Protein AF-0000000080643724 (afdb_homodimer)

pLDDT: mean 93.52, std 8.57, range [41.38, 98.31]

Foldseek 3Di:
DPPDDDPVNVVLVVLQVVLCVDDLLLLLQVVQLVHKDFLVVSCVVVVHDSVVSVVSVVSCVVSQQKDWDDDPPTIIIHGRDVVSSVVSVVVVVVVVVVD/DPPDDDPVNVVLVVLQVVLCVDDLLLLLQVVQLVHKDFLVVSCVVVVHDSVVSVVSVVSCVVSQQKDWDDDPPTIIIHGNDVVSSVVSVVVVVVVVVVD

Organism: Staphylococcus saprophyticus subsp. saprophyticus (strain ATCC 15305 / DSM 20229 / NCIMB 8711 / NCTC 7292 / S-41) (NCBI:txid342451)

Secondary structure (DSSP, 8-state):
---PPPHHHHHHHHHHHHHHTSHHHHHHHHHHHH--EEHHHHHHHHT--HHHHHHHHHHHHHTTSEEEEEETTEEEEEES-HHHHHHHHHHHHHHHHH-/---PPPHHHHHHHHHHHHHHTSHHHHHHHHHHHH--EEHHHHHHHHT--HHHHHHHHHHHHHTTSEEEEEETTEEEEEES-HHHHHHHHHHHHHHHHH-

Radius of gyration: 17.94 Å; Cα contacts (8 Å, |Δi|>4): 270; chains: 2; bounding box: 24×55×38 Å

Solvent-accessible surface area (backbone atoms only — not comparable to full-atom values): 10621 Å² total; per-residue (Å²): 124,83,80,73,80,53,68,69,53,43,51,45,33,18,48,39,23,50,58,44,35,35,60,68,47,39,52,52,49,58,54,27,70,77,39,67,41,34,59,64,56,48,13,64,74,70,69,48,53,55,66,58,48,50,53,48,49,49,55,34,35,76,54,60,47,31,41,74,45,79,53,89,96,39,57,35,34,30,60,52,48,69,45,53,52,50,27,54,51,28,42,50,51,48,37,60,67,74,98,123,83,81,72,81,52,68,68,53,42,52,44,33,20,46,39,23,49,57,45,34,36,61,68,47,39,52,52,49,59,52,28,70,76,39,67,41,35,60,66,56,50,14,62,75,69,71,48,52,53,67,59,48,50,54,47,48,51,55,35,36,76,54,60,46,30,41,72,45,78,54,91,96,41,55,34,32,30,60,52,46,68,45,52,51,50,28,53,51,28,42,49,52,49,37,60,67,74,97

Nearest PDB structures (foldseek):
  4ggg-assembly2_B  TM=9.947E-01  e=2.911E-12  Staphylococcus aureus subsp. aureus N315
  6cda-assembly1_A-2  TM=9.835E-01  e=3.761E-12  Staphylococcus aureus
  1r1u-assembly1_B  TM=9.938E-01  e=7.135E-12  Staphylococcus aureus
  6cdb-assembly1_A  TM=9.682E-01  e=5.180E-12  Staphylococcus aureus
  1r22-assembly1_B  TM=9.703E-01  e=3.132E-09  Synechococcus elongatus PCC 7942 = FACHB-805

Structure (mmCIF, N/CA/C/O backbone):
data_AF-0000000080643724-model_v1
#
loop_
_entity.id
_entity.type
_entity.pdbx_description
1 polymer 'Putative repressor protein'
#
loop_
_atom_site.group_PDB
_atom_site.id
_atom_site.type_symbol
_atom_site.label_atom_id
_atom_site.label_alt_id
_atom_site.label_comp_id
_atom_site.label_asym_id
_atom_site.label_entity_id
_atom_site.label_seq_id
_atom_site.pdbx_PDB_ins_code
_atom_site.Cartn_x
_atom_site.Cartn_y
_atom_site.Cartn_z
_atom_site.occupancy
_atom_site.B_iso_or_equiv
_atom_site.auth_seq_id
_atom_site.auth_comp_id
_atom_site.auth_asym_id
_atom_site.auth_atom_id
_atom_site.pdbx_PDB_model_num
ATOM 1 N N . MET A 1 1 ? 2.625 -25.422 8.398 1 41.38 1 MET A N 1
ATOM 2 C CA . MET A 1 1 ? 1.319 -24.906 7.992 1 41.38 1 MET A CA 1
ATOM 3 C C . MET A 1 1 ? 1.384 -23.422 7.715 1 41.38 1 MET A C 1
ATOM 5 O O . MET A 1 1 ? 1.87 -22.641 8.547 1 41.38 1 MET A O 1
ATOM 9 N N . ALA A 1 2 ? 1.385 -23.062 6.461 1 55.38 2 ALA A N 1
ATOM 10 C CA . ALA A 1 2 ? 1.619 -21.656 6.16 1 55.38 2 ALA A CA 1
ATOM 11 C C . ALA A 1 2 ? 0.709 -20.75 6.996 1 55.38 2 ALA A C 1
ATOM 13 O O . ALA A 1 2 ? -0.491 -21.016 7.113 1 55.38 2 ALA A O 1
ATOM 14 N N . GLU A 1 3 ? 1.238 -20.141 8.016 1 69.5 3 GLU A N 1
ATOM 15 C CA . GLU A 1 3 ? 0.426 -19.281 8.859 1 69.5 3 GLU A CA 1
ATOM 16 C C . GLU A 1 3 ? -0.429 -18.328 8.023 1 69.5 3 GLU A C 1
ATOM 18 O O . GLU A 1 3 ? 0.077 -17.672 7.113 1 69.5 3 GLU A O 1
ATOM 23 N N . SER A 1 4 ? -1.724 -18.688 8.008 1 82.06 4 SER A N 1
ATOM 24 C CA . SER A 1 4 ? -2.684 -17.859 7.27 1 82.06 4 SER A CA 1
ATOM 25 C C . SER A 1 4 ? -2.893 -16.516 7.949 1 82.06 4 SER A C 1
ATOM 27 O O . SER A 1 4 ? -2.84 -16.406 9.172 1 82.06 4 SER A O 1
ATOM 29 N N . ILE A 1 5 ? -2.859 -15.5 7.137 1 87.31 5 ILE A N 1
ATOM 30 C CA . ILE A 1 5 ? -3.164 -14.164 7.637 1 87.31 5 ILE A CA 1
ATOM 31 C C . ILE A 1 5 ? -4.641 -14.086 8.023 1 87.31 5 ILE A C 1
ATOM 33 O O . ILE A 1 5 ? -5.508 -14.555 7.281 1 87.31 5 ILE A O 1
ATOM 37 N N . ASN A 1 6 ? -4.938 -13.656 9.211 1 90.12 6 ASN A N 1
ATOM 38 C CA . ASN A 1 6 ? -6.328 -13.617 9.641 1 90.12 6 ASN A CA 1
ATOM 39 C C . ASN A 1 6 ? -7.102 -12.5 8.945 1 90.12 6 ASN A C 1
ATOM 41 O O . ASN A 1 6 ? -6.504 -11.547 8.438 1 90.12 6 ASN A O 1
ATOM 45 N N . GLU A 1 7 ? -8.406 -12.547 8.938 1 92.69 7 GLU A N 1
ATOM 46 C CA . GLU A 1 7 ? -9.281 -11.68 8.156 1 92.69 7 GLU A CA 1
ATOM 47 C C . GLU A 1 7 ? -9.25 -10.25 8.68 1 92.69 7 GLU A C 1
ATOM 49 O O . GLU A 1 7 ? -9.352 -9.297 7.898 1 92.69 7 GLU A O 1
ATOM 54 N N . GLN A 1 8 ? -9.156 -10.094 9.938 1 93.31 8 GLN A N 1
ATOM 55 C CA . GLN A 1 8 ? -9.078 -8.758 10.508 1 93.31 8 GLN A CA 1
ATOM 56 C C . GLN A 1 8 ? -7.828 -8.023 10.031 1 93.31 8 GLN A C 1
ATOM 58 O O . GLN A 1 8 ? -7.891 -6.844 9.68 1 93.31 8 GLN A O 1
ATOM 63 N N . THR A 1 9 ? -6.754 -8.75 10.031 1 93.81 9 THR A N 1
ATOM 64 C CA . THR A 1 9 ? -5.504 -8.18 9.547 1 93.81 9 THR A CA 1
ATOM 65 C C . THR A 1 9 ? -5.602 -7.844 8.062 1 93.81 9 THR A C 1
ATOM 67 O O . THR A 1 9 ? -5.137 -6.785 7.629 1 93.81 9 THR A O 1
ATOM 70 N N . VAL A 1 10 ? -6.219 -8.703 7.352 1 95.5 10 VAL A N 1
ATOM 71 C CA . VAL A 1 10 ? -6.391 -8.469 5.922 1 95.5 10 VAL A CA 1
ATOM 72 C C . VAL A 1 10 ? -7.18 -7.18 5.699 1 95.5 10 VAL A C 1
ATOM 74 O O . VAL A 1 10 ? -6.785 -6.336 4.891 1 95.5 10 VAL A O 1
ATOM 77 N N . THR A 1 11 ? -8.211 -7.023 6.43 1 94.88 11 THR A N 1
ATOM 78 C CA . THR A 1 11 ? -9.062 -5.848 6.309 1 94.88 11 THR A CA 1
ATOM 79 C C . THR A 1 11 ? -8.289 -4.578 6.664 1 94.88 11 THR A C 1
ATOM 81 O O . THR A 1 11 ? -8.344 -3.586 5.934 1 94.88 11 THR A O 1
ATOM 84 N N . TYR A 1 12 ? -7.543 -4.676 7.66 1 94.19 12 TYR A N 1
ATOM 85 C CA . TYR A 1 12 ? -6.789 -3.51 8.109 1 94.19 12 TYR A CA 1
ATOM 86 C C . TYR A 1 12 ? -5.711 -3.133 7.102 1 94.19 12 TYR A C 1
ATOM 88 O O . TYR A 1 12 ? -5.562 -1.959 6.758 1 94.19 12 TYR A O 1
ATOM 96 N N . VAL A 1 13 ? -5.055 -4.098 6.672 1 95.75 13 VAL A N 1
ATOM 97 C CA . VAL A 1 13 ? -3.961 -3.861 5.734 1 95.75 13 VAL A CA 1
ATOM 98 C C . VAL A 1 13 ? -4.516 -3.326 4.418 1 95.75 13 VAL A C 1
ATOM 100 O O . VAL A 1 13 ? -3.977 -2.369 3.854 1 95.75 13 VAL A O 1
ATOM 103 N N . THR A 1 14 ? -5.605 -3.9 3.943 1 96.44 14 THR A N 1
ATOM 104 C CA . THR A 1 14 ? -6.184 -3.422 2.693 1 96.44 14 THR A CA 1
ATOM 105 C C . THR A 1 14 ? -6.703 -1.994 2.85 1 96.44 14 THR A C 1
ATOM 107 O O . THR A 1 14 ? -6.629 -1.196 1.912 1 96.44 14 THR A O 1
ATOM 110 N N . ASP A 1 15 ? -7.203 -1.648 4.012 1 95.19 15 ASP A N 1
ATOM 111 C CA . ASP A 1 15 ? -7.645 -0.283 4.285 1 95.19 15 ASP A CA 1
ATOM 112 C C . ASP A 1 15 ? -6.477 0.696 4.207 1 95.19 15 ASP A C 1
ATOM 114 O O . ASP A 1 15 ? -6.625 1.81 3.699 1 95.19 15 ASP A O 1
ATOM 118 N N . ILE A 1 16 ? -5.395 0.267 4.707 1 95.69 16 ILE A N 1
ATOM 119 C CA . ILE A 1 16 ? -4.184 1.078 4.664 1 95.69 16 ILE A CA 1
ATOM 120 C C . ILE A 1 16 ? -3.785 1.334 3.211 1 95.69 16 ILE A C 1
ATOM 122 O O . ILE A 1 16 ? -3.531 2.477 2.822 1 95.69 16 ILE A O 1
ATOM 126 N N . PHE A 1 17 ? -3.781 0.277 2.438 1 97.31 17 PHE A N 1
ATOM 127 C CA . PHE A 1 17 ? -3.375 0.417 1.045 1 97.31 17 PHE A CA 1
ATOM 128 C C . PHE A 1 17 ? -4.383 1.256 0.269 1 97.31 17 PHE A C 1
ATOM 130 O O . PHE A 1 17 ? -4.004 2.033 -0.611 1 97.31 17 PHE A O 1
ATOM 137 N N . LYS A 1 18 ? -5.633 1.154 0.591 1 97 18 LYS A N 1
ATOM 138 C CA . LYS A 1 18 ? -6.656 2.002 -0.014 1 97 18 LYS A CA 1
ATOM 139 C C . LYS A 1 18 ? -6.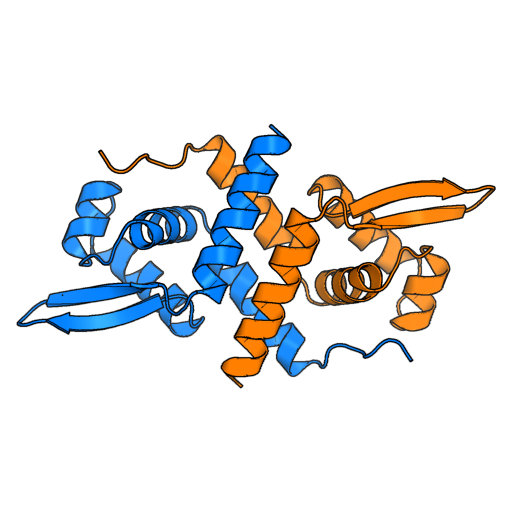402 3.475 0.297 1 97 18 LYS A C 1
ATOM 141 O O . LYS A 1 18 ? -6.488 4.328 -0.591 1 97 18 LYS A O 1
ATOM 146 N N . ALA A 1 19 ? -6.09 3.701 1.466 1 96.75 19 ALA A N 1
ATOM 147 C CA . ALA A 1 19 ? -5.84 5.078 1.887 1 96.75 19 ALA A CA 1
ATOM 148 C C . ALA A 1 19 ? -4.637 5.664 1.15 1 96.75 19 ALA A C 1
ATOM 150 O O . ALA A 1 19 ? -4.602 6.863 0.869 1 96.75 19 ALA A O 1
ATOM 151 N N . LEU A 1 20 ? -3.688 4.832 0.814 1 96.81 20 LEU A N 1
ATOM 152 C CA . LEU A 1 20 ? -2.441 5.285 0.206 1 96.81 20 LEU A CA 1
ATOM 153 C C . LEU A 1 20 ? -2.539 5.262 -1.315 1 96.81 20 LEU A C 1
ATOM 155 O O . LEU A 1 20 ? -1.607 5.676 -2.008 1 96.81 20 LEU A O 1
ATOM 159 N N . SER A 1 21 ? -3.672 4.789 -1.814 1 97.06 21 SER A N 1
ATOM 160 C CA . SER A 1 21 ? -3.82 4.629 -3.258 1 97.06 21 SER A CA 1
ATOM 161 C C . SER A 1 21 ? -4.293 5.922 -3.912 1 97.06 21 SER A C 1
ATOM 163 O O . SER A 1 21 ? -4.613 5.941 -5.102 1 97.06 21 SER A O 1
ATOM 165 N N . GLU A 1 22 ? -4.293 7.031 -3.229 1 96.38 22 GLU A N 1
ATOM 166 C CA . GLU A 1 22 ? -4.691 8.336 -3.736 1 96.38 22 GLU A CA 1
ATOM 167 C C . GLU A 1 22 ? -3.494 9.273 -3.85 1 96.38 22 GLU A C 1
ATOM 169 O O . GLU A 1 22 ? -2.693 9.383 -2.918 1 96.38 22 GLU A O 1
ATOM 174 N N . GLY A 1 23 ? -3.371 9.891 -4.988 1 95.75 23 GLY A N 1
ATOM 175 C CA . GLY A 1 23 ? -2.195 10.688 -5.297 1 95.75 23 GLY A CA 1
ATOM 176 C C . GLY A 1 23 ? -1.934 11.781 -4.277 1 95.75 23 GLY A C 1
ATOM 177 O O . GLY A 1 23 ? -0.808 11.938 -3.799 1 95.75 23 GLY A O 1
ATOM 178 N N . ASN A 1 24 ? -2.914 12.555 -3.984 1 95.5 24 ASN A N 1
ATOM 179 C CA . ASN A 1 24 ? -2.748 13.648 -3.039 1 95.5 24 ASN A CA 1
ATOM 180 C C . ASN A 1 24 ? -2.359 13.148 -1.653 1 95.5 24 ASN A C 1
ATOM 182 O O . ASN A 1 24 ? -1.533 13.758 -0.974 1 95.5 24 ASN A O 1
ATOM 186 N N . ARG A 1 25 ? -2.92 12.125 -1.263 1 97.25 25 ARG A N 1
ATOM 187 C CA . ARG A 1 25 ? -2.568 11.547 0.032 1 97.25 25 ARG A CA 1
ATOM 188 C C . ARG A 1 25 ? -1.118 11.078 0.046 1 97.25 25 ARG A C 1
ATOM 190 O O . ARG A 1 25 ? -0.426 11.219 1.057 1 97.25 25 ARG A O 1
ATOM 197 N N . LEU A 1 26 ? -0.709 10.516 -1.083 1 97.12 26 LEU A N 1
ATOM 198 C CA . LEU A 1 26 ? 0.681 10.086 -1.164 1 97.12 26 LEU A CA 1
ATOM 199 C C . LEU A 1 26 ? 1.627 11.281 -1.101 1 97.12 26 LEU A C 1
ATOM 201 O O . LEU A 1 26 ? 2.676 11.211 -0.455 1 97.12 26 LEU A O 1
ATOM 205 N N . ARG A 1 27 ? 1.257 12.297 -1.772 1 96.94 27 ARG A N 1
ATOM 206 C CA . ARG A 1 27 ? 2.076 13.5 -1.737 1 96.94 27 ARG A CA 1
ATOM 207 C C . ARG A 1 27 ? 2.172 14.062 -0.32 1 96.94 27 ARG A C 1
ATOM 209 O O . ARG A 1 27 ? 3.246 14.477 0.116 1 96.94 27 ARG A O 1
ATOM 216 N N . ILE A 1 28 ? 1.087 14.062 0.345 1 97.75 28 ILE A N 1
ATOM 217 C CA . ILE A 1 28 ? 1.05 14.523 1.73 1 97.75 28 ILE A CA 1
ATOM 218 C C . ILE A 1 28 ? 1.959 13.641 2.588 1 97.75 28 ILE A C 1
ATOM 220 O O . ILE A 1 28 ? 2.76 14.156 3.375 1 97.75 28 ILE A O 1
ATOM 224 N N . MET A 1 29 ? 1.844 12.352 2.393 1 98.06 29 MET A N 1
ATOM 225 C CA . MET A 1 29 ? 2.666 11.43 3.162 1 98.06 29 MET A CA 1
ATOM 226 C C . MET A 1 29 ? 4.148 11.664 2.893 1 98.06 29 MET A C 1
ATOM 228 O O . MET A 1 29 ? 4.965 11.625 3.814 1 98.06 29 MET A O 1
ATOM 232 N N . HIS A 1 30 ? 4.477 11.828 1.664 1 97.31 30 HIS A N 1
ATOM 233 C CA . HIS A 1 30 ? 5.863 12.07 1.277 1 97.31 30 HIS A CA 1
ATOM 234 C C . HIS A 1 30 ? 6.418 13.312 1.962 1 97.31 30 HIS A C 1
ATOM 236 O O . HIS A 1 30 ? 7.566 13.32 2.414 1 97.31 30 HIS A O 1
ATOM 242 N N . LEU A 1 31 ? 5.609 14.352 2.01 1 96.75 31 LEU A N 1
ATOM 243 C CA . LEU A 1 31 ? 6.004 15.578 2.691 1 96.75 31 LEU A CA 1
ATOM 244 C C . LEU A 1 31 ? 6.23 15.328 4.18 1 96.75 31 LEU A C 1
ATOM 246 O O . LEU A 1 31 ? 7.234 15.766 4.738 1 96.75 31 LEU A O 1
ATOM 250 N N . LEU A 1 32 ? 5.414 14.57 4.797 1 97.44 32 LEU A N 1
ATOM 251 C CA . LEU A 1 32 ? 5.449 14.336 6.238 1 97.44 32 LEU A CA 1
ATOM 252 C C . LEU A 1 32 ? 6.625 13.43 6.613 1 97.44 32 LEU A C 1
ATOM 254 O O . LEU A 1 32 ? 7.082 13.445 7.758 1 97.44 32 LEU A O 1
ATOM 258 N N . ILE A 1 33 ? 7.043 12.617 5.688 1 95.88 33 ILE A N 1
ATOM 259 C CA . ILE A 1 33 ? 8.227 11.797 5.918 1 95.88 33 ILE A CA 1
ATOM 260 C C . ILE A 1 33 ? 9.438 12.688 6.176 1 95.88 33 ILE A C 1
ATOM 262 O O . ILE A 1 33 ? 10.336 12.328 6.941 1 95.88 33 ILE A O 1
ATOM 266 N N . GLN A 1 34 ? 9.406 13.805 5.637 1 94.81 34 GLN A N 1
ATOM 267 C CA . GLN A 1 34 ? 10.523 14.734 5.77 1 94.81 34 GLN A CA 1
ATOM 268 C C . GLN A 1 34 ? 10.438 15.516 7.078 1 94.81 34 GLN A C 1
ATOM 270 O O . GLN A 1 34 ? 11.422 16.094 7.527 1 94.81 34 GLN A O 1
ATOM 275 N N . GLY A 1 35 ? 9.219 15.57 7.637 1 95.38 35 GLY A N 1
ATOM 276 C CA . GLY A 1 35 ? 9.016 16.266 8.898 1 95.38 35 GLY A CA 1
ATOM 277 C C . GLY A 1 35 ? 7.551 16.578 9.18 1 95.38 35 GLY A C 1
ATOM 278 O O . GLY A 1 35 ? 6.73 16.609 8.258 1 95.38 35 GLY A O 1
ATOM 279 N N . GLU A 1 36 ? 7.27 16.781 10.43 1 97.06 36 GLU A N 1
ATOM 280 C CA . GLU A 1 36 ? 5.91 17.141 10.82 1 97.06 36 GLU A CA 1
ATOM 281 C C . GLU A 1 36 ? 5.512 18.5 10.258 1 97.06 36 GLU A C 1
ATOM 283 O O . GLU A 1 36 ? 6.355 19.391 10.117 1 97.06 36 GLU A O 1
ATOM 288 N N . CYS A 1 37 ? 4.258 18.672 9.961 1 97.25 37 CYS A N 1
ATOM 289 C CA . CYS A 1 37 ? 3.783 19.906 9.328 1 97.25 37 CYS A CA 1
ATOM 290 C C . CYS A 1 37 ? 2.373 20.25 9.789 1 97.25 37 CYS A C 1
ATOM 292 O O . CYS A 1 37 ? 1.606 19.359 10.172 1 97.25 37 CYS A O 1
ATOM 294 N N . SER A 1 38 ? 2.092 21.531 9.711 1 97.19 38 SER A N 1
ATOM 295 C CA . SER A 1 38 ? 0.718 21.969 9.914 1 97.19 38 SER A CA 1
ATOM 296 C C . SER A 1 38 ? -0.096 21.875 8.633 1 97.19 38 SER A C 1
ATOM 298 O O . SER A 1 38 ? 0.468 21.75 7.543 1 97.19 38 SER A O 1
ATOM 300 N N . VAL A 1 39 ? -1.444 21.938 8.781 1 96.94 39 VAL A N 1
ATOM 301 C CA . VAL A 1 39 ? -2.344 21.906 7.637 1 96.94 39 VAL A CA 1
ATOM 302 C C . VAL A 1 39 ? -1.989 23.047 6.676 1 96.94 39 VAL A C 1
ATOM 304 O O . VAL A 1 39 ? -1.919 22.828 5.461 1 96.94 39 VAL A O 1
ATOM 307 N N . GLY A 1 40 ? -1.747 24.188 7.23 1 96.31 40 GLY A N 1
ATOM 308 C CA . GLY A 1 40 ? -1.404 25.344 6.422 1 96.31 40 GLY A CA 1
ATOM 309 C C . GLY A 1 40 ? -0.124 25.156 5.629 1 96.31 40 GLY A C 1
ATOM 310 O O . GLY A 1 40 ? -0.057 25.531 4.453 1 96.31 40 GLY A O 1
ATOM 311 N N . HIS A 1 41 ? 0.899 24.656 6.25 1 96.5 41 HIS A N 1
ATOM 312 C CA . HIS A 1 41 ? 2.172 24.422 5.578 1 96.5 41 HIS A CA 1
ATOM 313 C C . HIS A 1 41 ? 2.02 23.406 4.453 1 96.5 41 HIS A C 1
ATOM 315 O O . HIS A 1 41 ? 2.553 23.594 3.357 1 96.5 41 HIS A O 1
ATOM 321 N N . ILE A 1 42 ? 1.308 22.344 4.688 1 97.19 42 ILE A N 1
ATOM 322 C CA . ILE A 1 42 ? 1.066 21.312 3.682 1 97.19 42 ILE A CA 1
ATOM 323 C C . ILE A 1 42 ? 0.337 21.922 2.486 1 97.19 42 ILE A C 1
ATOM 325 O O . ILE A 1 42 ? 0.744 21.734 1.339 1 97.19 42 ILE A O 1
ATOM 329 N N . ALA A 1 43 ? -0.723 22.656 2.766 1 97.62 43 ALA A N 1
ATOM 330 C CA . ALA A 1 43 ? -1.53 23.281 1.728 1 97.62 43 ALA A CA 1
ATOM 331 C C . ALA A 1 43 ? -0.677 24.203 0.849 1 97.62 43 ALA A C 1
ATOM 333 O O . ALA A 1 43 ? -0.76 24.141 -0.381 1 97.62 43 ALA A O 1
ATOM 334 N N . HIS A 1 44 ? 0.144 24.969 1.449 1 97 44 HIS A N 1
ATOM 335 C CA . HIS A 1 44 ? 1.019 25.891 0.745 1 97 44 HIS A CA 1
ATOM 336 C C . HIS A 1 44 ? 2.043 25.156 -0.106 1 97 44 HIS A C 1
ATOM 338 O O . HIS A 1 44 ? 2.221 25.469 -1.285 1 97 44 HIS A O 1
ATOM 344 N N . THR A 1 45 ? 2.674 24.188 0.505 1 95.94 45 THR A N 1
ATOM 345 C CA . THR A 1 45 ? 3.754 23.453 -0.15 1 95.94 45 THR A CA 1
ATOM 346 C C . THR A 1 45 ? 3.229 22.672 -1.349 1 95.94 45 THR A C 1
ATOM 348 O O . THR A 1 45 ? 3.885 22.609 -2.391 1 95.94 45 THR A O 1
ATOM 351 N N . LEU A 1 46 ? 2.049 22.047 -1.239 1 95.94 46 LEU A N 1
ATOM 352 C CA . LEU A 1 46 ? 1.503 21.188 -2.283 1 95.94 46 LEU A CA 1
ATOM 353 C C . LEU A 1 46 ? 0.544 21.969 -3.182 1 95.94 46 LEU A C 1
ATOM 355 O O . LEU A 1 46 ? -0.021 21.406 -4.125 1 95.94 46 LEU A O 1
ATOM 359 N N . ASN A 1 47 ? 0.33 23.172 -2.91 1 96.25 47 ASN A N 1
ATOM 360 C CA . ASN A 1 47 ? -0.576 24.016 -3.67 1 96.25 47 ASN A CA 1
ATOM 361 C C . ASN A 1 47 ? -1.986 23.438 -3.717 1 96.25 47 ASN A C 1
ATOM 363 O O . ASN A 1 47 ? -2.566 23.297 -4.797 1 96.25 47 ASN A O 1
ATOM 367 N N . LEU A 1 48 ? -2.504 23.109 -2.594 1 96.5 48 LEU A N 1
ATOM 368 C CA . LEU A 1 48 ? -3.857 22.625 -2.373 1 96.5 48 LEU A CA 1
ATOM 369 C C . LEU A 1 48 ? -4.613 23.531 -1.407 1 96.5 48 LEU A C 1
ATOM 371 O O . LEU A 1 48 ? -4.004 24.312 -0.68 1 96.5 48 LEU A O 1
ATOM 375 N N . SER A 1 49 ? -5.914 23.406 -1.451 1 97.56 49 SER A N 1
ATOM 376 C CA . SER A 1 49 ? -6.691 24.141 -0.458 1 97.56 49 SER A CA 1
ATOM 377 C C . SER A 1 49 ? -6.566 23.5 0.922 1 97.56 49 SER A C 1
ATOM 379 O O . SER A 1 49 ? -6.367 22.297 1.038 1 97.56 49 SER A O 1
ATOM 381 N N . GLN A 1 50 ? -6.73 24.328 1.939 1 96.81 50 GLN A N 1
ATOM 382 C CA . GLN A 1 50 ? -6.684 23.812 3.303 1 96.81 50 GLN A CA 1
ATOM 383 C C . GLN A 1 50 ? -7.824 22.828 3.561 1 96.81 50 GLN A C 1
ATOM 385 O O . GLN A 1 50 ? -7.664 21.859 4.312 1 96.81 50 GLN A O 1
ATOM 390 N N . SER A 1 51 ? -8.891 23.125 3.002 1 97.44 51 SER A N 1
ATOM 391 C CA . SER A 1 51 ? -10.031 22.234 3.152 1 97.44 51 SER A CA 1
ATOM 392 C C . SER A 1 51 ? -9.719 20.844 2.602 1 97.44 51 SER A C 1
ATOM 394 O O . SER A 1 51 ? -10.016 19.828 3.242 1 97.44 51 SER A O 1
ATOM 396 N N . ASN A 1 52 ? -9.211 20.781 1.402 1 97.25 52 ASN A N 1
ATOM 397 C CA . ASN A 1 52 ? -8.812 19.516 0.784 1 97.25 52 ASN A CA 1
ATOM 398 C C . ASN A 1 52 ? -7.777 18.781 1.627 1 97.25 52 ASN A C 1
ATOM 400 O O . ASN A 1 52 ? -7.918 17.594 1.885 1 97.25 52 ASN A O 1
ATOM 404 N N . VAL A 1 53 ? -6.777 19.469 2.041 1 97.69 53 VAL A N 1
ATOM 405 C CA . VAL A 1 53 ? -5.719 18.891 2.863 1 97.69 53 VAL A CA 1
ATOM 406 C C . VAL A 1 53 ? -6.316 18.312 4.148 1 97.69 53 VAL A C 1
ATOM 408 O O . VAL A 1 53 ? -5.996 17.188 4.543 1 97.69 53 VAL A O 1
ATOM 411 N N . SER A 1 54 ? -7.176 19.031 4.773 1 97.12 54 SER A N 1
ATOM 412 C CA . SER A 1 54 ? -7.809 18.578 6.004 1 97.12 54 SER A CA 1
ATOM 413 C C . SER A 1 54 ? -8.594 17.281 5.777 1 97.12 54 SER A C 1
ATOM 415 O O . SER A 1 54 ? -8.539 16.359 6.59 1 97.12 54 SER A O 1
ATOM 417 N N . HIS A 1 55 ? -9.305 17.312 4.742 1 97.69 55 HIS A N 1
ATOM 418 C CA . HIS A 1 55 ? -10.078 16.141 4.387 1 97.69 55 HIS A CA 1
ATOM 419 C C . HIS A 1 55 ? -9.172 14.914 4.219 1 97.69 55 HIS A C 1
ATOM 421 O O . HIS A 1 55 ? -9.445 13.852 4.777 1 97.69 55 HIS A O 1
ATOM 427 N N . GLN A 1 56 ? -8.117 15.047 3.467 1 97.62 56 GLN A N 1
ATOM 428 C CA . GLN A 1 56 ? -7.184 13.953 3.217 1 97.62 56 GLN A CA 1
ATOM 429 C C . GLN A 1 56 ? -6.504 13.508 4.508 1 97.62 56 GLN A C 1
ATOM 431 O O . GLN A 1 56 ? -6.328 12.305 4.738 1 97.62 56 GLN A O 1
ATOM 436 N N . LEU A 1 57 ? -6.16 14.453 5.32 1 98 57 LEU A N 1
ATOM 437 C CA . LEU A 1 57 ? -5.508 14.141 6.59 1 98 57 LEU A CA 1
ATOM 438 C C . LEU A 1 57 ? -6.453 13.383 7.512 1 98 57 LEU A C 1
ATOM 440 O O . LEU A 1 57 ? -6.016 12.523 8.281 1 98 57 LEU A O 1
ATOM 444 N N . ARG A 1 58 ? -7.672 13.734 7.453 1 97.69 58 ARG A N 1
ATOM 445 C CA . ARG A 1 58 ? -8.656 12.992 8.234 1 97.69 58 ARG A CA 1
ATOM 446 C C . ARG A 1 58 ? -8.703 11.531 7.812 1 97.69 58 ARG A C 1
ATOM 448 O O . ARG A 1 58 ? -8.719 10.633 8.656 1 97.69 58 ARG A O 1
ATOM 455 N N . ILE A 1 59 ? -8.734 11.234 6.562 1 97.5 59 ILE A N 1
ATOM 456 C CA . ILE A 1 59 ? -8.742 9.883 6.023 1 97.5 59 ILE A CA 1
ATOM 457 C C . ILE A 1 59 ? -7.477 9.148 6.449 1 97.5 59 ILE A C 1
ATOM 459 O O . ILE A 1 59 ? -7.539 8.008 6.91 1 97.5 59 ILE A O 1
ATOM 463 N N . LEU A 1 60 ? -6.324 9.797 6.312 1 97.81 60 LEU A N 1
ATOM 464 C CA . LEU A 1 60 ? -5.031 9.211 6.66 1 97.81 60 LEU A CA 1
ATOM 465 C C . LEU A 1 60 ? -4.961 8.906 8.156 1 97.81 60 LEU A C 1
ATOM 467 O O . LEU A 1 60 ? -4.402 7.887 8.555 1 97.81 60 LEU A O 1
ATOM 471 N N . LYS A 1 61 ? -5.52 9.812 8.961 1 97 61 LYS A N 1
ATOM 472 C CA . LYS A 1 61 ? -5.527 9.625 10.406 1 97 61 LYS A CA 1
ATOM 473 C C . LYS A 1 61 ? -6.41 8.445 10.805 1 97 61 LYS A C 1
ATOM 475 O O . LYS A 1 61 ? -6.031 7.633 11.648 1 97 61 LYS A O 1
ATOM 480 N N . GLN A 1 62 ? -7.559 8.328 10.188 1 95 62 GLN A N 1
ATOM 481 C CA . GLN A 1 62 ? -8.477 7.223 10.438 1 95 62 GLN A CA 1
ATOM 482 C C . GLN A 1 62 ? -7.84 5.883 10.078 1 95 62 GLN A C 1
ATOM 484 O O . GLN A 1 62 ? -8.117 4.867 10.719 1 95 62 GLN A O 1
ATOM 489 N N . ALA A 1 63 ? -6.969 5.895 9.078 1 94.94 63 ALA A N 1
ATOM 490 C CA . ALA A 1 63 ? -6.266 4.691 8.641 1 94.94 63 ALA A CA 1
ATOM 491 C C . ALA A 1 63 ? -5.004 4.465 9.469 1 94.94 63 ALA A C 1
ATOM 493 O O . ALA A 1 63 ? -4.203 3.578 9.164 1 94.94 63 ALA A O 1
ATOM 494 N N . HIS A 1 64 ? -4.734 5.301 10.391 1 95.19 64 HIS A N 1
ATOM 495 C CA . HIS A 1 64 ? -3.611 5.207 11.32 1 95.19 64 HIS A CA 1
ATOM 496 C C . HIS A 1 64 ? -2.281 5.391 10.602 1 95.19 64 HIS A C 1
ATOM 498 O O . HIS A 1 64 ? -1.303 4.707 10.906 1 95.19 64 HIS A O 1
ATOM 504 N N . LEU A 1 65 ? -2.264 6.254 9.695 1 97.19 65 LEU A N 1
ATOM 505 C CA . LEU A 1 65 ? -1.048 6.512 8.93 1 97.19 65 LEU A CA 1
ATOM 506 C C . LEU A 1 65 ? -0.361 7.785 9.422 1 97.19 65 LEU A C 1
ATOM 508 O O . LEU A 1 65 ? 0.853 7.938 9.266 1 97.19 65 LEU A O 1
ATOM 512 N N . VAL A 1 66 ? -1.182 8.664 9.977 1 98.06 66 VAL A N 1
ATOM 513 C CA . VAL A 1 66 ? -0.643 9.891 10.555 1 98.06 66 VAL A CA 1
ATOM 514 C C . VAL A 1 66 ? -1.247 10.117 11.945 1 98.06 66 VAL A C 1
ATOM 516 O O . VAL A 1 66 ? -2.268 9.516 12.289 1 98.06 66 VAL A O 1
ATOM 519 N N . LYS A 1 67 ? -0.575 10.883 12.703 1 97.38 67 LYS A N 1
ATOM 520 C CA . LYS A 1 67 ? -1.079 11.375 13.984 1 97.38 67 LYS A CA 1
ATOM 521 C C . LYS A 1 67 ? -0.962 12.891 14.07 1 97.38 67 LYS A C 1
ATOM 523 O O . LYS A 1 67 ? -0.235 13.516 13.297 1 97.3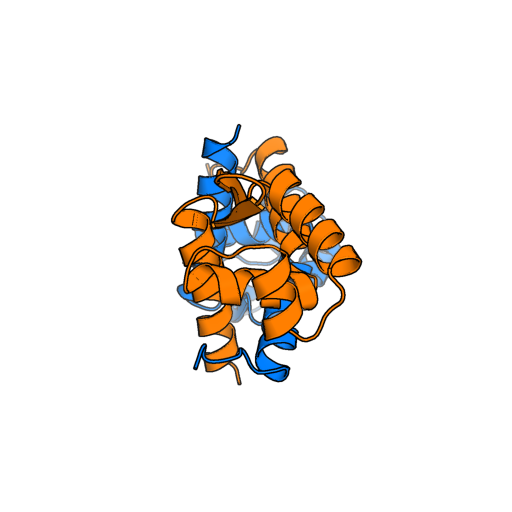8 67 LYS A O 1
ATOM 528 N N . SER A 1 68 ? -1.764 13.406 14.898 1 97 68 SER A N 1
ATOM 529 C CA . SER A 1 68 ? -1.761 14.859 15.031 1 97 68 SER A CA 1
ATOM 530 C C . SER A 1 68 ? -1.644 15.273 16.5 1 97 68 SER A C 1
ATOM 532 O O . SER A 1 68 ? -2.131 14.578 17.391 1 97 68 SER A O 1
ATOM 534 N N . ASN A 1 69 ? -0.889 16.281 16.703 1 94.81 69 ASN A N 1
ATOM 535 C CA . ASN A 1 69 ? -0.759 16.922 18 1 94.81 69 ASN A CA 1
ATOM 536 C C . ASN A 1 69 ? -1.057 18.422 17.938 1 94.81 69 ASN A C 1
ATOM 538 O O . ASN A 1 69 ? -0.741 19.078 16.938 1 94.81 69 ASN A O 1
ATOM 542 N N . ARG A 1 70 ? -1.665 18.828 19.016 1 92.44 70 ARG A N 1
ATOM 543 C CA . ARG A 1 70 ? -1.993 20.25 19.047 1 92.44 70 ARG A CA 1
ATOM 544 C C . ARG A 1 70 ? -0.833 21.078 19.609 1 92.44 70 ARG A C 1
ATOM 546 O O . ARG A 1 70 ? -0.265 20.719 20.641 1 92.44 70 ARG A O 1
ATOM 553 N N . HIS A 1 71 ? -0.454 22 18.828 1 89.75 71 HIS A N 1
ATOM 554 C CA . HIS A 1 71 ? 0.522 22.984 19.281 1 89.75 71 HIS A CA 1
ATOM 555 C C . HIS A 1 71 ? -0.054 24.406 19.234 1 89.75 71 HIS A C 1
ATOM 557 O O . HIS A 1 71 ? -0.092 25.031 18.172 1 89.75 71 HIS A O 1
ATOM 563 N N . GLY A 1 72 ? -0.334 24.984 20.422 1 90.12 72 GLY A N 1
ATOM 564 C CA . GLY A 1 72 ? -1.03 26.266 20.438 1 90.12 72 GLY A CA 1
ATOM 565 C C . GLY A 1 72 ? -2.369 26.219 19.719 1 90.12 72 GLY A C 1
ATOM 566 O O . GLY A 1 72 ? -3.242 25.422 20.078 1 90.12 72 GLY A O 1
ATOM 567 N N . GLN A 1 73 ? -2.529 27.047 18.672 1 87.81 73 GLN A N 1
ATOM 568 C CA . GLN A 1 73 ? -3.791 27.125 17.938 1 87.81 73 GLN A CA 1
ATOM 569 C C . GLN A 1 73 ? -3.736 26.281 16.656 1 87.81 73 GLN A C 1
ATOM 571 O O . GLN A 1 73 ? -4.68 26.297 15.867 1 87.81 73 GLN A O 1
ATOM 576 N N . SER A 1 74 ? -2.611 25.5 16.531 1 90.88 74 SER A N 1
ATOM 577 C CA . SER A 1 74 ? -2.455 24.766 15.273 1 90.88 74 SER A CA 1
ATOM 578 C C . SER A 1 74 ? -2.307 23.281 15.531 1 90.88 74 SER A C 1
ATOM 580 O O . SER A 1 74 ? -1.778 22.859 16.562 1 90.88 74 SER A O 1
ATOM 582 N N . MET A 1 75 ? -2.879 22.562 14.602 1 95 75 MET A N 1
ATOM 583 C CA . MET A 1 75 ? -2.66 21.109 14.617 1 95 75 MET A CA 1
ATOM 584 C C . MET A 1 75 ? -1.432 20.734 13.797 1 95 75 MET A C 1
ATOM 586 O O . MET A 1 75 ? -1.288 21.172 12.656 1 95 75 MET A O 1
ATOM 590 N N . ILE A 1 76 ? -0.548 19.922 14.469 1 97.62 76 ILE A N 1
ATOM 591 C CA . ILE A 1 76 ? 0.663 19.469 13.789 1 97.62 76 ILE A CA 1
ATOM 592 C C . ILE A 1 76 ? 0.56 17.984 13.484 1 97.62 76 ILE A C 1
ATOM 594 O O . ILE A 1 76 ? 0.252 17.188 14.367 1 97.62 76 ILE A O 1
ATOM 598 N N . TYR A 1 77 ? 0.838 17.688 12.195 1 98.31 77 TYR A N 1
ATOM 599 C CA . TYR A 1 77 ? 0.714 16.297 11.742 1 98.31 77 TYR A CA 1
ATOM 600 C C . TYR A 1 77 ? 2.086 15.68 11.508 1 98.31 77 TYR A C 1
ATOM 602 O O . TYR A 1 77 ? 3.012 16.359 11.055 1 98.31 77 TYR A O 1
ATOM 610 N N . GLN A 1 78 ? 2.125 14.406 11.828 1 98.06 78 GLN A N 1
ATOM 611 C CA . GLN A 1 78 ? 3.328 13.617 11.57 1 98.06 78 GLN A CA 1
ATOM 612 C C . GLN A 1 78 ? 2.98 12.172 11.234 1 98.06 78 GLN A C 1
ATOM 614 O O . GLN A 1 78 ? 1.858 11.727 11.477 1 98.06 78 GLN A O 1
ATOM 619 N N . ILE A 1 79 ? 3.949 11.461 10.641 1 97.94 79 ILE A N 1
ATOM 620 C CA . ILE A 1 79 ? 3.758 10.039 10.352 1 97.94 79 ILE A CA 1
ATOM 621 C C . ILE A 1 79 ? 3.514 9.281 11.648 1 97.94 79 ILE A C 1
ATOM 623 O O . ILE A 1 79 ? 4.109 9.594 12.68 1 97.94 79 ILE A O 1
ATOM 627 N N . ASP A 1 80 ? 2.627 8.273 11.562 1 96.88 80 ASP A N 1
ATOM 628 C CA . ASP A 1 80 ? 2.178 7.574 12.766 1 96.88 80 ASP A CA 1
ATOM 629 C C . ASP A 1 80 ? 3.334 6.844 13.438 1 96.88 80 ASP A C 1
ATOM 631 O O . ASP A 1 80 ? 3.527 6.965 14.656 1 96.88 80 ASP A O 1
ATOM 635 N N . ASP A 1 81 ? 4.09 6.062 12.68 1 93.88 81 ASP A N 1
ATOM 636 C CA . ASP A 1 81 ? 5.242 5.363 13.242 1 93.88 81 ASP A CA 1
ATOM 637 C C . ASP A 1 81 ? 6.238 4.98 12.156 1 93.88 81 ASP A C 1
ATOM 639 O O . ASP A 1 81 ? 6.062 5.344 10.984 1 93.88 81 ASP A O 1
ATOM 643 N N . THR A 1 82 ? 7.246 4.266 12.555 1 93.88 82 THR A N 1
ATOM 644 C CA . THR A 1 82 ? 8.344 3.957 11.641 1 93.88 82 THR A CA 1
ATOM 645 C C . THR A 1 82 ? 7.91 2.938 10.594 1 93.88 82 THR A C 1
ATOM 647 O O . THR A 1 82 ? 8.461 2.9 9.492 1 93.88 82 THR A O 1
ATOM 650 N N . HIS A 1 83 ? 6.945 2.127 10.945 1 93.62 83 HIS A N 1
ATOM 651 C CA . HIS A 1 83 ? 6.457 1.153 9.977 1 93.62 83 HIS A CA 1
ATOM 652 C C . HIS A 1 83 ? 5.871 1.842 8.75 1 93.62 83 HIS A C 1
ATOM 654 O O . HIS A 1 83 ? 6.148 1.444 7.621 1 93.62 83 HIS A O 1
ATOM 660 N N . VAL A 1 84 ? 5.195 2.922 9.016 1 95.44 84 VAL A N 1
ATOM 661 C CA . VAL A 1 84 ? 4.547 3.654 7.934 1 95.44 84 VAL A CA 1
ATOM 662 C C . VAL A 1 84 ? 5.602 4.348 7.07 1 95.44 84 VAL A C 1
ATOM 664 O O . VAL A 1 84 ? 5.527 4.309 5.84 1 95.44 84 VAL A O 1
ATOM 667 N N . THR A 1 85 ? 6.57 4.898 7.707 1 96.06 85 THR A N 1
ATOM 668 C CA . THR A 1 85 ? 7.664 5.539 6.984 1 96.06 85 THR A CA 1
ATOM 669 C C . THR A 1 85 ? 8.367 4.543 6.066 1 96.06 85 THR A C 1
ATOM 671 O O . THR A 1 85 ? 8.578 4.824 4.887 1 96.06 85 THR A O 1
ATOM 674 N N . THR A 1 86 ? 8.656 3.436 6.598 1 95.62 86 THR A N 1
ATOM 675 C CA . THR A 1 86 ? 9.367 2.406 5.852 1 95.62 86 THR A CA 1
ATOM 676 C C . THR A 1 86 ? 8.516 1.898 4.688 1 95.62 86 THR A C 1
ATOM 678 O O . THR A 1 86 ? 9.031 1.685 3.586 1 95.62 86 THR A O 1
ATOM 681 N N . LEU A 1 87 ? 7.277 1.759 4.934 1 94.75 87 LEU A N 1
ATOM 682 C CA . LEU A 1 87 ? 6.332 1.283 3.93 1 94.75 87 LEU A CA 1
ATOM 683 C C . LEU A 1 87 ? 6.328 2.197 2.709 1 94.75 87 LEU A C 1
ATOM 685 O O . LEU A 1 87 ? 6.504 1.734 1.58 1 94.75 87 LEU A O 1
ATOM 689 N N . ILE A 1 88 ? 6.199 3.457 2.918 1 95.25 88 ILE A N 1
ATOM 690 C CA . ILE A 1 88 ? 6.109 4.438 1.844 1 95.25 88 ILE A CA 1
ATOM 691 C C . ILE A 1 88 ? 7.449 4.531 1.117 1 95.25 88 ILE A C 1
ATOM 693 O O . ILE A 1 88 ? 7.496 4.551 -0.115 1 95.25 88 ILE A O 1
ATOM 697 N N . LYS A 1 89 ? 8.523 4.531 1.867 1 94.88 89 LYS A N 1
ATOM 698 C CA . LYS A 1 89 ? 9.852 4.629 1.267 1 94.88 89 LYS A CA 1
ATOM 699 C C . LYS A 1 89 ? 10.133 3.43 0.365 1 94.88 89 LYS A C 1
ATOM 701 O O . LYS A 1 89 ? 10.711 3.582 -0.715 1 94.88 89 LYS A O 1
ATOM 706 N N . GLN A 1 90 ? 9.773 2.281 0.836 1 94.5 90 GLN A N 1
ATOM 707 C CA . GLN A 1 90 ? 9.977 1.076 0.04 1 94.5 90 GLN A CA 1
ATOM 708 C C . GLN A 1 90 ? 9.18 1.138 -1.263 1 94.5 90 GLN A C 1
ATOM 710 O O . GLN A 1 90 ? 9.68 0.747 -2.318 1 94.5 90 GLN A O 1
ATOM 715 N N . ALA A 1 91 ? 7.938 1.566 -1.157 1 95.12 91 ALA A N 1
ATOM 716 C CA . ALA A 1 91 ? 7.102 1.681 -2.35 1 95.12 91 ALA A CA 1
ATOM 717 C C . ALA A 1 91 ? 7.719 2.645 -3.361 1 95.12 91 ALA A C 1
ATOM 719 O O . ALA A 1 91 ? 7.77 2.35 -4.559 1 95.12 91 ALA A O 1
ATOM 720 N N . ILE A 1 92 ? 8.234 3.746 -2.873 1 93.62 92 ILE A N 1
ATOM 721 C CA . ILE A 1 92 ? 8.828 4.766 -3.729 1 93.62 92 ILE A CA 1
ATOM 722 C C . ILE A 1 92 ? 10.117 4.23 -4.352 1 93.62 92 ILE A C 1
ATOM 724 O O . ILE A 1 92 ? 10.367 4.441 -5.543 1 93.62 92 ILE A O 1
ATOM 728 N N . HIS A 1 93 ? 10.875 3.555 -3.521 1 92.56 93 HIS A N 1
ATOM 729 C CA . HIS A 1 93 ? 12.117 2.969 -4.023 1 92.56 93 HIS A CA 1
ATOM 730 C C . HIS A 1 93 ? 11.836 1.927 -5.102 1 92.56 93 HIS A C 1
ATOM 732 O O . HIS A 1 93 ? 12.5 1.906 -6.137 1 92.56 93 HIS A O 1
ATOM 738 N N . HIS A 1 94 ? 10.922 1.096 -4.855 1 93.19 94 HIS A N 1
ATOM 739 C CA . HIS A 1 94 ? 10.539 0.082 -5.832 1 93.19 94 HIS A CA 1
ATOM 740 C C . HIS A 1 94 ? 10.094 0.719 -7.145 1 93.19 94 HIS A C 1
ATOM 742 O O . HIS A 1 94 ? 10.484 0.272 -8.219 1 93.19 94 HIS A O 1
ATOM 748 N N . ALA A 1 95 ? 9.266 1.715 -7.035 1 90.06 95 ALA A N 1
ATOM 749 C CA . ALA A 1 95 ? 8.75 2.42 -8.203 1 90.06 95 ALA A CA 1
ATOM 750 C C . ALA A 1 95 ? 9.875 3.062 -9 1 90.06 95 ALA A C 1
ATOM 752 O O . ALA A 1 95 ? 9.828 3.102 -10.234 1 90.06 95 ALA A O 1
ATOM 753 N N . SER A 1 96 ? 10.836 3.611 -8.297 1 86.06 96 SER A N 1
ATOM 754 C CA . SER A 1 96 ? 11.945 4.305 -8.945 1 86.06 96 SER A CA 1
ATOM 755 C C . SER A 1 96 ? 12.844 3.332 -9.695 1 86.06 96 SER A C 1
ATOM 757 O O . SER A 1 96 ? 13.531 3.719 -10.648 1 86.06 96 SER A O 1
ATOM 759 N N . HIS A 1 97 ? 12.883 2.094 -9.219 1 82.5 97 HIS A N 1
ATOM 760 C CA . HIS A 1 97 ? 13.719 1.084 -9.859 1 82.5 97 HIS A CA 1
ATOM 761 C C . HIS A 1 97 ? 13.031 0.505 -11.094 1 82.5 97 HIS A C 1
ATOM 763 O O . HIS A 1 97 ? 13.703 -0.015 -11.992 1 82.5 97 HIS A O 1
ATOM 769 N N . LYS A 1 98 ? 11.719 0.529 -11.102 1 73.62 98 LYS A N 1
ATOM 770 C CA . LYS A 1 98 ? 10.992 -0.071 -12.219 1 73.62 98 LYS A CA 1
ATOM 771 C C . LYS A 1 98 ? 10.789 0.934 -13.352 1 73.62 98 LYS A C 1
ATOM 773 O O . LYS A 1 98 ? 10.523 0.548 -14.484 1 73.62 98 LYS A O 1
ATOM 778 N N . GLN A 1 99 ? 11.062 2.223 -13.07 1 63.16 99 GLN A N 1
ATOM 779 C CA . GLN A 1 99 ? 11.055 3.238 -14.117 1 63.16 99 GLN A CA 1
ATOM 780 C C . GLN A 1 99 ? 12.344 3.205 -14.93 1 63.16 99 GLN A C 1
ATOM 782 O O . GLN A 1 99 ? 13.422 2.949 -14.375 1 63.16 99 GLN A O 1
ATOM 787 N N . MET B 1 1 ? 14.805 22.625 -0.042 1 41.38 1 MET B N 1
ATOM 788 C CA . MET B 1 1 ? 13.602 22.516 -0.858 1 41.38 1 MET B CA 1
ATOM 789 C C . MET B 1 1 ? 13.039 21.094 -0.816 1 41.38 1 MET B C 1
ATOM 791 O O . MET B 1 1 ? 13.766 20.125 -1.052 1 41.38 1 MET B O 1
ATOM 795 N N . ALA B 1 2 ? 11.984 20.906 -0.075 1 55.34 2 ALA B N 1
ATOM 796 C CA . ALA B 1 2 ? 11.531 19.531 0.116 1 55.34 2 ALA B CA 1
ATOM 797 C C . ALA B 1 2 ? 11.414 18.797 -1.218 1 55.34 2 ALA B C 1
ATOM 799 O O . ALA B 1 2 ? 10.883 19.344 -2.189 1 55.34 2 ALA B O 1
ATOM 800 N N . GLU B 1 3 ? 12.328 17.953 -1.518 1 69.62 3 GLU B N 1
ATOM 801 C CA . GLU B 1 3 ? 12.297 17.234 -2.783 1 69.62 3 GLU B CA 1
ATOM 802 C C . GLU B 1 3 ? 10.906 16.656 -3.047 1 69.62 3 GLU B C 1
ATOM 804 O O . GLU B 1 3 ? 10.328 15.984 -2.182 1 69.62 3 GLU B O 1
ATOM 809 N N . SER B 1 4 ? 10.234 17.312 -3.988 1 82.31 4 SER B N 1
ATOM 810 C CA . SER B 1 4 ? 8.906 16.875 -4.383 1 82.31 4 SER B CA 1
ATOM 811 C C . SER B 1 4 ? 8.961 15.555 -5.141 1 82.31 4 SER B C 1
ATOM 813 O O . SER B 1 4 ? 9.914 15.297 -5.875 1 82.31 4 SER B O 1
ATOM 815 N N . ILE B 1 5 ? 8.086 14.688 -4.754 1 87.38 5 ILE B N 1
ATOM 816 C CA . ILE B 1 5 ? 7.953 13.43 -5.477 1 87.38 5 ILE B CA 1
ATOM 817 C C . ILE B 1 5 ? 7.387 13.688 -6.867 1 87.38 5 ILE B C 1
ATOM 819 O O . ILE B 1 5 ? 6.441 14.469 -7.027 1 87.38 5 ILE B O 1
ATOM 823 N N . ASN B 1 6 ? 8.023 13.211 -7.887 1 90.12 6 ASN B N 1
ATOM 824 C CA . ASN B 1 6 ? 7.559 13.484 -9.242 1 90.12 6 ASN B CA 1
ATOM 825 C C . ASN B 1 6 ? 6.273 12.719 -9.555 1 90.12 6 ASN B C 1
ATOM 827 O O . ASN B 1 6 ? 5.973 11.711 -8.906 1 90.12 6 ASN B O 1
ATOM 831 N N . GLU B 1 7 ? 5.527 13.109 -10.547 1 92.75 7 GLU B N 1
ATOM 832 C CA . GLU B 1 7 ? 4.188 12.625 -10.859 1 92.75 7 GLU B CA 1
ATOM 833 C C . GLU B 1 7 ? 4.223 11.18 -11.344 1 92.75 7 GLU B C 1
ATOM 835 O O . GLU B 1 7 ? 3.312 10.398 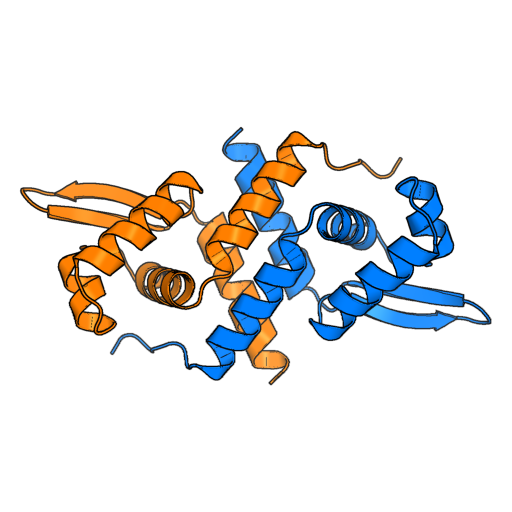-11.07 1 92.75 7 GLU B O 1
ATOM 840 N N . GLN B 1 8 ? 5.215 10.852 -12.086 1 93.38 8 GLN B N 1
ATOM 841 C CA . GLN B 1 8 ? 5.34 9.477 -12.562 1 93.38 8 GLN B CA 1
ATOM 842 C C . GLN B 1 8 ? 5.492 8.5 -11.398 1 93.38 8 GLN B C 1
ATOM 844 O O . GLN B 1 8 ? 4.867 7.438 -11.391 1 93.38 8 GLN B O 1
ATOM 849 N N . THR B 1 9 ? 6.305 8.906 -10.469 1 93.88 9 THR B N 1
ATOM 850 C CA . THR B 1 9 ? 6.496 8.086 -9.273 1 93.88 9 THR B CA 1
ATOM 851 C C . THR B 1 9 ? 5.199 7.98 -8.477 1 93.88 9 THR B C 1
ATOM 853 O O . THR B 1 9 ? 4.848 6.902 -7.988 1 93.88 9 THR B O 1
ATOM 856 N N . VAL B 1 10 ? 4.523 9.062 -8.398 1 95.56 10 VAL B N 1
ATOM 857 C CA . VAL B 1 10 ? 3.256 9.078 -7.672 1 95.56 10 VAL B CA 1
ATOM 858 C C . VAL B 1 10 ? 2.287 8.086 -8.312 1 95.56 10 VAL B C 1
ATOM 860 O O . VAL B 1 10 ? 1.666 7.277 -7.621 1 95.56 10 VAL B O 1
ATOM 863 N N . THR B 1 11 ? 2.219 8.117 -9.578 1 94.94 11 THR B N 1
ATOM 864 C CA . THR B 1 11 ? 1.316 7.238 -10.32 1 94.94 11 THR B CA 1
ATOM 865 C C . THR B 1 11 ? 1.695 5.773 -10.117 1 94.94 11 THR B C 1
ATOM 867 O O . THR B 1 11 ? 0.833 4.938 -9.836 1 94.94 11 THR B O 1
ATOM 870 N N . TYR B 1 12 ? 2.92 5.535 -10.148 1 94.25 12 TYR B N 1
ATOM 871 C CA . TYR B 1 12 ? 3.391 4.164 -10 1 94.25 12 TYR B CA 1
ATOM 872 C C . TYR B 1 12 ? 3.131 3.645 -8.594 1 94.25 12 TYR B C 1
ATOM 874 O O . TYR B 1 12 ? 2.635 2.529 -8.414 1 94.25 12 TYR B O 1
ATOM 882 N N . VAL B 1 13 ? 3.436 4.441 -7.688 1 95.81 13 VAL B N 1
ATOM 883 C CA . VAL B 1 13 ? 3.279 4.043 -6.293 1 95.81 13 VAL B CA 1
ATOM 884 C C . VAL B 1 13 ? 1.8 3.852 -5.973 1 95.81 13 VAL B C 1
ATOM 886 O O . VAL B 1 13 ? 1.419 2.869 -5.332 1 95.81 13 VAL B O 1
ATOM 889 N N . THR B 1 14 ? 0.954 4.762 -6.445 1 96.56 14 THR B N 1
ATOM 890 C CA . THR B 1 14 ? -0.473 4.621 -6.176 1 96.56 14 THR B CA 1
ATOM 891 C C . THR B 1 14 ? -1.033 3.379 -6.863 1 96.56 14 THR B C 1
ATOM 893 O O . THR B 1 14 ? -1.93 2.721 -6.332 1 96.56 14 THR B O 1
ATOM 896 N N . ASP B 1 15 ? -0.518 3.031 -8.023 1 95.25 15 ASP B N 1
ATOM 897 C CA . ASP B 1 15 ? -0.925 1.812 -8.719 1 95.25 15 ASP B CA 1
ATOM 898 C C . ASP B 1 15 ? -0.574 0.573 -7.895 1 95.25 15 ASP B C 1
ATOM 900 O O . ASP B 1 15 ? -1.351 -0.382 -7.84 1 95.25 15 ASP B O 1
ATOM 904 N N . ILE B 1 16 ? 0.548 0.621 -7.32 1 95.69 16 ILE B N 1
ATOM 905 C CA . ILE B 1 16 ? 0.994 -0.471 -6.461 1 95.69 16 ILE B CA 1
ATOM 906 C C . ILE B 1 16 ? 0.032 -0.631 -5.285 1 95.69 16 ILE B C 1
ATOM 908 O O . ILE B 1 16 ? -0.429 -1.738 -5 1 95.69 16 ILE B O 1
ATOM 912 N N . PHE B 1 17 ? -0.274 0.481 -4.656 1 97.31 17 PHE B N 1
ATOM 913 C CA . PHE B 1 17 ? -1.155 0.421 -3.498 1 97.31 17 PHE B CA 1
ATOM 914 C C . PHE B 1 17 ? -2.559 -0.008 -3.904 1 97.31 17 PHE B C 1
ATOM 916 O O . PHE B 1 17 ? -3.229 -0.738 -3.17 1 97.31 17 PHE B O 1
ATOM 923 N N . LYS B 1 18 ? -3.006 0.379 -5.051 1 97.06 18 LYS B N 1
ATOM 924 C CA . LYS B 1 18 ? -4.289 -0.08 -5.578 1 97.06 18 LYS B CA 1
ATOM 925 C C . LYS B 1 18 ? -4.297 -1.594 -5.766 1 97.06 18 LYS B C 1
ATOM 927 O O . LYS B 1 18 ? -5.262 -2.268 -5.391 1 97.06 18 LYS B O 1
ATOM 932 N N . ALA B 1 19 ? -3.264 -2.047 -6.277 1 96.81 19 ALA B N 1
ATOM 933 C CA . ALA B 1 19 ? -3.164 -3.482 -6.523 1 96.81 19 ALA B CA 1
ATOM 934 C C . ALA B 1 19 ? -3.199 -4.266 -5.215 1 96.81 19 ALA B C 1
ATOM 936 O O . ALA B 1 19 ? -3.725 -5.379 -5.164 1 96.81 19 ALA B O 1
ATOM 937 N N . LEU B 1 20 ? -2.688 -3.68 -4.172 1 96.81 20 LEU B N 1
ATOM 938 C CA . LEU B 1 20 ? -2.562 -4.363 -2.893 1 96.81 20 LEU B CA 1
ATOM 939 C C . LEU B 1 20 ? -3.787 -4.113 -2.02 1 96.81 20 LEU B C 1
ATOM 941 O O . LEU B 1 20 ? -3.9 -4.672 -0.925 1 96.81 20 LEU B O 1
ATOM 945 N N . SER B 1 21 ? -4.703 -3.295 -2.521 1 97 21 SER B N 1
ATOM 946 C CA . SER B 1 21 ? -5.859 -2.912 -1.72 1 97 21 SER B CA 1
ATOM 947 C C . SER B 1 21 ? -6.984 -3.934 -1.849 1 97 21 SER B C 1
ATOM 949 O O . SER B 1 21 ? -8.094 -3.703 -1.366 1 97 21 SER B O 1
ATOM 951 N N . GLU B 1 22 ? -6.754 -5.082 -2.418 1 96.31 22 GLU B N 1
ATOM 952 C CA . GLU B 1 22 ? -7.73 -6.156 -2.584 1 96.31 22 GLU B CA 1
ATOM 953 C C . GLU B 1 22 ? -7.383 -7.355 -1.708 1 96.31 22 GLU B C 1
ATOM 955 O O . GLU B 1 22 ? -6.23 -7.801 -1.68 1 96.31 22 GLU B O 1
ATOM 960 N N . GLY B 1 23 ? -8.352 -7.812 -0.979 1 95.69 23 GLY B N 1
ATOM 961 C CA . GLY B 1 23 ? -8.125 -8.844 0.021 1 95.69 23 GLY B CA 1
ATOM 962 C C . GLY B 1 23 ? -7.488 -10.094 -0.547 1 95.69 23 GLY B C 1
ATOM 963 O O . GLY B 1 23 ? -6.516 -10.617 0.009 1 95.69 23 GLY B O 1
ATOM 964 N N . ASN B 1 24 ? -8.023 -10.617 -1.594 1 95.5 24 ASN B N 1
ATOM 965 C CA . ASN B 1 24 ? -7.496 -11.836 -2.193 1 95.5 24 ASN B CA 1
ATOM 966 C C . ASN B 1 24 ? -6.062 -11.641 -2.684 1 95.5 24 ASN B C 1
ATOM 968 O O . ASN B 1 24 ? -5.227 -12.531 -2.541 1 95.5 24 ASN B O 1
ATOM 972 N N . ARG B 1 25 ? -5.809 -10.57 -3.23 1 97.19 25 ARG B N 1
ATOM 973 C CA . ARG B 1 25 ? -4.453 -10.289 -3.688 1 97.19 25 ARG B CA 1
ATOM 974 C C . ARG B 1 25 ? -3.48 -10.227 -2.516 1 97.19 25 ARG B C 1
ATOM 976 O O . ARG B 1 25 ? -2.338 -10.68 -2.625 1 97.19 25 ARG B O 1
ATOM 983 N N . LEU B 1 26 ? -3.963 -9.656 -1.421 1 97.12 26 LEU B N 1
ATOM 984 C CA . LEU B 1 26 ? -3.109 -9.602 -0.238 1 97.12 26 LEU B CA 1
ATOM 985 C C . LEU B 1 26 ? -2.838 -11 0.297 1 97.12 26 LEU B C 1
ATOM 987 O O . LEU B 1 26 ? -1.718 -11.305 0.715 1 97.12 26 LEU B O 1
ATOM 991 N N . ARG B 1 27 ? -3.848 -11.789 0.292 1 96.94 27 ARG B N 1
ATOM 992 C CA . ARG B 1 27 ? -3.674 -13.164 0.747 1 96.94 27 ARG B CA 1
ATOM 993 C C . ARG B 1 27 ? -2.674 -13.906 -0.132 1 96.94 27 ARG B C 1
ATOM 995 O O . ARG B 1 27 ? -1.831 -14.656 0.373 1 96.94 27 ARG B O 1
ATOM 1002 N N . ILE B 1 28 ? -2.789 -13.711 -1.382 1 97.75 28 ILE B N 1
ATOM 1003 C CA . ILE B 1 28 ? -1.862 -14.32 -2.33 1 97.75 28 ILE B CA 1
ATOM 1004 C C . ILE B 1 28 ? -0.442 -13.836 -2.045 1 97.75 28 ILE B C 1
ATOM 1006 O O . ILE B 1 28 ? 0.491 -14.641 -1.979 1 97.75 28 ILE B O 1
ATOM 1010 N N . MET B 1 29 ? -0.31 -12.555 -1.841 1 98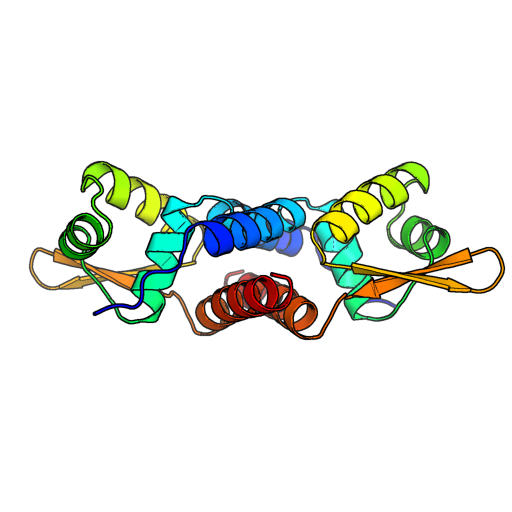.06 29 MET B N 1
ATOM 1011 C CA . MET B 1 29 ? 1.008 -11.984 -1.562 1 98.06 29 MET B CA 1
ATOM 1012 C C . MET B 1 29 ? 1.588 -12.57 -0.278 1 98.06 29 MET B C 1
ATOM 1014 O O . MET B 1 29 ? 2.781 -12.867 -0.212 1 98.06 29 MET B O 1
ATOM 1018 N N . HIS B 1 30 ? 0.785 -12.648 0.718 1 97.31 30 HIS B N 1
ATOM 1019 C CA . HIS B 1 30 ? 1.219 -13.195 1.998 1 97.31 30 HIS B CA 1
ATOM 1020 C C . HIS B 1 30 ? 1.733 -14.625 1.841 1 97.31 30 HIS B C 1
ATOM 1022 O O . HIS B 1 30 ? 2.74 -14.992 2.447 1 97.31 30 HIS B O 1
ATOM 1028 N N . LEU B 1 31 ? 1.031 -15.406 1.05 1 96.81 31 LEU B N 1
ATOM 1029 C CA . LEU B 1 31 ? 1.455 -16.766 0.773 1 96.81 31 LEU B CA 1
ATOM 1030 C C . LEU B 1 31 ? 2.803 -16.797 0.06 1 96.81 31 LEU B C 1
ATOM 1032 O O . LEU B 1 31 ? 3.695 -17.562 0.433 1 96.81 31 LEU B O 1
ATOM 1036 N N . LEU B 1 32 ? 3.012 -15.938 -0.867 1 97.44 32 LEU B N 1
ATOM 1037 C CA . LEU B 1 32 ? 4.207 -15.914 -1.701 1 97.44 32 LEU B CA 1
ATOM 1038 C C . LEU B 1 32 ? 5.414 -15.422 -0.909 1 97.44 32 LEU B C 1
ATOM 1040 O O . LEU B 1 32 ? 6.559 -15.703 -1.268 1 97.44 32 LEU B O 1
ATOM 1044 N N . ILE B 1 33 ? 5.156 -14.625 0.101 1 95.94 33 ILE B N 1
ATOM 1045 C CA . ILE B 1 33 ? 6.234 -14.188 0.979 1 95.94 33 ILE B CA 1
ATOM 1046 C C . ILE B 1 33 ? 6.887 -15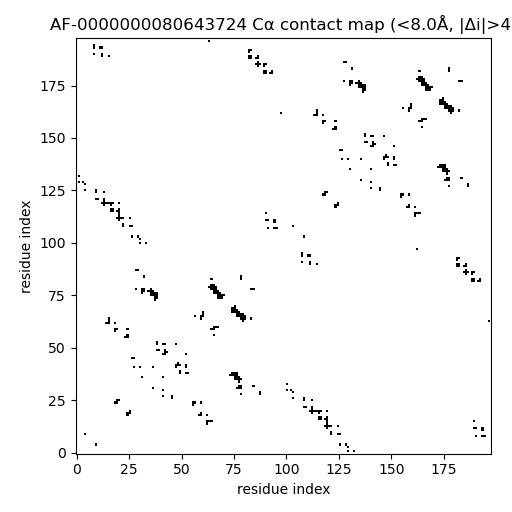.398 1.641 1 95.94 33 ILE B C 1
ATOM 1048 O O . ILE B 1 33 ? 8.094 -15.391 1.911 1 95.94 33 ILE B O 1
ATOM 1052 N N . GLN B 1 34 ? 6.156 -16.375 1.812 1 94.81 34 GLN B N 1
ATOM 1053 C CA . GLN B 1 34 ? 6.656 -17.578 2.475 1 94.81 34 GLN B CA 1
ATOM 1054 C C . GLN B 1 34 ? 7.406 -18.469 1.495 1 94.81 34 GLN B C 1
ATOM 1056 O O . GLN B 1 34 ? 8.172 -19.344 1.907 1 94.81 34 GLN B O 1
ATOM 1061 N N . GLY B 1 35 ? 7.117 -18.297 0.198 1 95.38 35 GLY B N 1
ATOM 1062 C CA . GLY B 1 35 ? 7.781 -19.078 -0.831 1 95.38 35 GLY B CA 1
ATOM 1063 C C . GLY B 1 35 ? 7.082 -19.016 -2.174 1 95.38 35 GLY B C 1
ATOM 1064 O O . GLY B 1 35 ? 5.891 -18.703 -2.244 1 95.38 35 GLY B O 1
ATOM 1065 N N . GLU B 1 36 ? 7.832 -19.281 -3.199 1 97.06 36 GLU B N 1
ATOM 1066 C CA . GLU B 1 36 ? 7.258 -19.312 -4.539 1 97.06 36 GLU B CA 1
ATOM 1067 C C . GLU B 1 36 ? 6.234 -20.438 -4.68 1 97.06 36 GLU B C 1
ATOM 1069 O O . GLU B 1 36 ? 6.371 -21.484 -4.059 1 97.06 36 GLU B O 1
ATOM 1074 N N . CYS B 1 37 ? 5.242 -20.234 -5.477 1 97.25 37 CYS B N 1
ATOM 1075 C CA . CYS B 1 37 ? 4.152 -21.203 -5.613 1 97.25 37 CYS B CA 1
ATOM 1076 C C . CYS B 1 37 ? 3.607 -21.203 -7.035 1 97.25 37 CYS B C 1
ATOM 1078 O O . CYS B 1 37 ? 3.695 -20.203 -7.746 1 97.25 37 CYS B O 1
ATOM 1080 N N . SER B 1 38 ? 3.029 -22.344 -7.379 1 97.12 38 SER B N 1
ATOM 1081 C CA . SER B 1 38 ? 2.279 -22.438 -8.625 1 97.12 38 SER B CA 1
ATOM 1082 C C . SER B 1 38 ? 0.846 -21.953 -8.445 1 97.12 38 SER B C 1
ATOM 1084 O O . SER B 1 38 ? 0.359 -21.828 -7.32 1 97.12 38 SER B O 1
ATOM 1086 N N . VAL B 1 39 ? 0.185 -21.672 -9.594 1 96.94 39 VAL B N 1
ATOM 1087 C CA . VAL B 1 39 ? -1.213 -21.25 -9.57 1 96.94 39 VAL B CA 1
ATOM 1088 C C . VAL B 1 39 ? -2.055 -22.297 -8.852 1 96.94 39 VAL B C 1
ATOM 1090 O O . VAL B 1 39 ? -2.896 -21.953 -8.016 1 96.94 39 VAL B O 1
ATOM 1093 N N . GLY B 1 40 ? -1.804 -23.531 -9.156 1 96.31 40 GLY B N 1
ATOM 1094 C CA . GLY B 1 40 ? -2.543 -24.625 -8.539 1 96.31 40 GLY B CA 1
ATOM 1095 C C . GLY B 1 40 ? -2.369 -24.688 -7.035 1 96.31 40 GLY B C 1
ATOM 1096 O O . GLY B 1 40 ? -3.338 -24.891 -6.301 1 96.31 40 GLY B O 1
ATOM 1097 N N . HIS B 1 41 ? -1.171 -24.562 -6.559 1 96.5 41 HIS B N 1
ATOM 1098 C CA . HIS B 1 41 ? -0.896 -24.578 -5.125 1 96.5 41 HIS B CA 1
ATOM 1099 C C . HIS B 1 41 ? -1.582 -23.422 -4.414 1 96.5 41 HIS B C 1
ATOM 1101 O O . HIS B 1 41 ? -2.174 -23.594 -3.348 1 96.5 41 HIS B O 1
ATOM 1107 N N . ILE B 1 42 ? -1.511 -22.25 -4.98 1 97.19 42 ILE B N 1
ATOM 1108 C CA . ILE B 1 42 ? -2.152 -21.062 -4.41 1 97.19 42 ILE B CA 1
ATOM 1109 C C . ILE B 1 42 ? -3.658 -21.297 -4.312 1 97.19 42 ILE B C 1
ATOM 1111 O O . ILE B 1 42 ? -4.262 -21.062 -3.262 1 97.19 42 ILE B O 1
ATOM 1115 N N . ALA B 1 43 ? -4.254 -21.75 -5.395 1 97.62 43 ALA B N 1
ATOM 1116 C CA . ALA B 1 43 ? -5.691 -22 -5.461 1 97.62 43 ALA B CA 1
ATOM 1117 C C . ALA B 1 43 ? -6.129 -22.969 -4.375 1 97.62 43 ALA B C 1
ATOM 1119 O O . ALA B 1 43 ? -7.109 -22.734 -3.666 1 97.62 43 ALA B O 1
ATOM 1120 N N . HIS B 1 44 ? -5.395 -24 -4.215 1 97 44 HIS B N 1
ATOM 1121 C CA . HIS B 1 44 ? -5.688 -25.031 -3.225 1 97 44 HIS B CA 1
ATOM 1122 C C . HIS B 1 44 ? -5.555 -24.484 -1.807 1 97 44 HIS B C 1
ATOM 1124 O O . HIS B 1 44 ? -6.453 -24.672 -0.979 1 97 44 HIS B O 1
ATOM 1130 N N . THR B 1 45 ? -4.465 -23.812 -1.566 1 95.94 45 THR B N 1
ATOM 1131 C CA . THR B 1 45 ? -4.152 -23.312 -0.23 1 95.94 45 THR B CA 1
ATOM 1132 C C . THR B 1 45 ? -5.172 -22.266 0.208 1 95.94 45 THR B C 1
ATOM 1134 O O . THR B 1 45 ? -5.582 -22.25 1.37 1 95.94 45 THR B O 1
ATOM 1137 N N . LEU B 1 46 ? -5.605 -21.375 -0.678 1 95.94 46 LEU B N 1
ATOM 1138 C CA . LEU B 1 46 ? -6.492 -20.266 -0.339 1 95.94 46 LEU B CA 1
ATOM 1139 C C . LEU B 1 46 ? -7.945 -20.625 -0.625 1 95.94 46 LEU B C 1
ATOM 1141 O O . LEU B 1 46 ? -8.852 -19.812 -0.402 1 95.94 46 LEU B O 1
ATOM 1145 N N . ASN B 1 47 ? -8.18 -21.75 -1.123 1 96.19 47 ASN B N 1
ATOM 1146 C CA . ASN B 1 47 ? -9.516 -22.219 -1.465 1 96.19 47 ASN B CA 1
ATOM 1147 C C . ASN B 1 47 ? -10.211 -21.281 -2.451 1 96.19 47 ASN B C 1
ATOM 1149 O O . ASN B 1 47 ? -11.336 -20.844 -2.215 1 96.19 47 ASN B O 1
ATOM 1153 N N . LEU B 1 48 ? -9.531 -20.969 -3.498 1 96.5 48 LEU B N 1
ATOM 1154 C CA . LEU B 1 48 ? -10.008 -20.172 -4.621 1 96.5 48 LEU B CA 1
ATOM 1155 C C . LEU B 1 48 ? -9.945 -20.969 -5.922 1 96.5 48 LEU B C 1
ATOM 1157 O O . LEU B 1 48 ? -9.242 -21.984 -6 1 96.5 48 LEU B O 1
ATOM 1161 N N . SER B 1 49 ? -10.695 -20.516 -6.883 1 97.56 49 SER B N 1
ATOM 1162 C CA . SER B 1 49 ? -10.57 -21.141 -8.195 1 97.56 49 SER B CA 1
ATOM 1163 C C . SER B 1 49 ? -9.266 -20.75 -8.875 1 97.56 49 SER B C 1
ATOM 1165 O O . SER B 1 49 ? -8.734 -19.656 -8.641 1 97.56 49 SER B O 1
ATOM 1167 N N . GLN B 1 50 ? -8.789 -21.625 -9.742 1 96.81 50 GLN B N 1
ATOM 1168 C CA . GLN B 1 50 ? -7.566 -21.328 -10.484 1 96.81 50 GLN B CA 1
ATOM 1169 C C . GLN B 1 50 ? -7.766 -20.125 -11.406 1 96.81 50 GLN B C 1
ATOM 1171 O O . GLN B 1 50 ? -6.836 -19.359 -11.625 1 96.81 50 GLN B O 1
ATOM 1176 N N . SER B 1 51 ? -8.906 -20.062 -11.914 1 97.44 51 SER B N 1
ATOM 1177 C CA . SER B 1 51 ? -9.203 -18.922 -12.781 1 97.44 51 SER B CA 1
ATOM 1178 C C . SER B 1 51 ? -9.078 -17.609 -12.016 1 97.44 51 SER B C 1
ATOM 1180 O O . SER B 1 51 ? -8.484 -16.656 -12.516 1 97.44 51 SER B O 1
ATOM 1182 N N . ASN B 1 52 ? -9.695 -17.516 -10.867 1 97.19 52 ASN B N 1
ATOM 1183 C CA . ASN B 1 52 ? -9.602 -16.328 -10.016 1 97.19 52 ASN B CA 1
ATOM 1184 C C . ASN B 1 52 ? -8.156 -16.016 -9.648 1 97.19 52 ASN B C 1
ATOM 1186 O O . ASN B 1 52 ? -7.719 -14.875 -9.766 1 97.19 52 ASN B O 1
ATOM 1190 N N . VAL B 1 53 ? -7.445 -17 -9.227 1 97.75 53 VAL B N 1
ATOM 1191 C CA . VAL B 1 53 ? -6.047 -16.828 -8.844 1 97.75 53 VAL B CA 1
ATOM 1192 C C . VAL B 1 53 ? -5.242 -16.297 -10.031 1 97.75 53 VAL B C 1
ATOM 1194 O O . VAL B 1 53 ? -4.449 -15.367 -9.891 1 97.75 53 VAL B O 1
ATOM 1197 N N . SER B 1 54 ? -5.449 -16.844 -11.172 1 97.06 54 SER B N 1
ATOM 1198 C CA . SER B 1 54 ? -4.738 -16.406 -12.367 1 97.06 54 SER B CA 1
ATOM 1199 C C . SER B 1 54 ? -5.023 -14.938 -12.672 1 97.06 54 SER B C 1
ATOM 1201 O O . SER B 1 54 ? -4.113 -14.18 -13.008 1 97.06 54 SER B O 1
ATOM 1203 N N . HIS B 1 55 ? -6.242 -14.625 -12.57 1 97.69 55 HIS B N 1
ATOM 1204 C CA . HIS B 1 55 ? -6.641 -13.242 -12.797 1 97.69 55 HIS B CA 1
ATOM 1205 C C . HIS B 1 55 ? -5.926 -12.297 -11.836 1 97.69 55 HIS B C 1
ATOM 1207 O O . HIS B 1 55 ? -5.359 -11.289 -12.258 1 97.69 55 HIS B O 1
ATOM 1213 N N . GLN B 1 56 ? -5.938 -12.609 -10.57 1 97.62 56 GLN B N 1
ATOM 1214 C CA . GLN B 1 56 ? -5.301 -11.781 -9.547 1 97.62 56 GLN B CA 1
ATOM 1215 C C . GLN B 1 56 ? -3.793 -11.703 -9.766 1 97.62 56 GLN B C 1
ATOM 1217 O O . GLN B 1 56 ? -3.191 -10.641 -9.617 1 97.62 56 GLN B O 1
ATOM 1222 N N . LEU B 1 57 ? -3.221 -12.812 -10.133 1 98 57 LEU B N 1
ATOM 1223 C CA . LEU B 1 57 ? -1.783 -12.859 -10.375 1 98 57 LEU B CA 1
ATOM 1224 C C . LEU B 1 57 ? -1.406 -12 -11.578 1 98 57 LEU B C 1
ATOM 1226 O O . LEU B 1 57 ? -0.329 -11.398 -11.609 1 98 57 LEU B O 1
ATOM 1230 N N . ARG B 1 58 ? -2.248 -11.992 -12.539 1 97.69 58 ARG B N 1
ATOM 1231 C CA . ARG B 1 58 ? -2.01 -11.125 -13.688 1 97.69 58 ARG B CA 1
ATOM 1232 C C . ARG B 1 58 ? -1.97 -9.656 -13.266 1 97.69 58 ARG B C 1
ATOM 1234 O O . ARG B 1 58 ? -1.086 -8.906 -13.688 1 97.69 58 ARG B O 1
ATOM 1241 N N . ILE B 1 59 ? -2.877 -9.211 -12.469 1 97.5 59 ILE B N 1
ATOM 1242 C CA . ILE B 1 59 ? -2.938 -7.844 -11.961 1 97.5 59 ILE B CA 1
ATOM 1243 C C . ILE B 1 59 ? -1.679 -7.539 -11.148 1 97.5 59 ILE B C 1
ATOM 1245 O O . ILE B 1 59 ? -1.053 -6.492 -11.336 1 97.5 59 ILE B O 1
ATOM 1249 N N . LEU B 1 60 ? -1.291 -8.453 -10.266 1 97.81 60 LEU B N 1
ATOM 1250 C CA . LEU B 1 60 ? -0.123 -8.289 -9.406 1 97.81 60 LEU B CA 1
ATOM 1251 C C . LEU B 1 60 ? 1.155 -8.211 -10.234 1 97.81 60 LEU B C 1
ATOM 1253 O O . LEU B 1 60 ? 2.062 -7.441 -9.922 1 97.81 60 LEU B O 1
ATOM 1257 N N . LYS B 1 61 ? 1.211 -9.031 -11.289 1 96.94 61 LYS B N 1
ATOM 1258 C CA . LYS B 1 61 ? 2.377 -9.039 -12.164 1 96.94 61 LYS B CA 1
ATOM 1259 C C . LYS B 1 61 ? 2.492 -7.73 -12.945 1 96.94 61 LYS B C 1
ATOM 1261 O O . LYS B 1 61 ? 3.582 -7.168 -13.07 1 96.94 61 LYS B O 1
ATOM 1266 N N . GLN B 1 62 ? 1.383 -7.234 -13.43 1 95 62 GLN B N 1
ATOM 1267 C CA . GLN B 1 62 ? 1.349 -5.969 -14.156 1 95 62 GLN B CA 1
ATOM 1268 C C . GLN B 1 62 ? 1.793 -4.809 -13.273 1 95 62 GLN B C 1
ATOM 1270 O O . GLN B 1 62 ? 2.404 -3.854 -13.75 1 95 62 GLN B O 1
ATOM 1275 N N . ALA B 1 63 ? 1.518 -4.922 -11.977 1 94.94 63 ALA B N 1
ATOM 1276 C CA . ALA B 1 63 ? 1.911 -3.9 -11 1 94.94 63 ALA B CA 1
ATOM 1277 C C . ALA B 1 63 ? 3.336 -4.133 -10.508 1 94.94 63 ALA B C 1
ATOM 1279 O O . ALA B 1 63 ? 3.797 -3.463 -9.586 1 94.94 63 ALA B O 1
ATOM 1280 N N . HIS B 1 64 ? 3.977 -5.121 -10.984 1 95.19 64 HIS B N 1
ATOM 1281 C CA . HIS B 1 64 ? 5.363 -5.457 -10.68 1 95.19 64 HIS B CA 1
ATOM 1282 C C . HIS B 1 64 ? 5.52 -5.891 -9.227 1 95.19 64 HIS B C 1
ATOM 1284 O O . HIS B 1 64 ? 6.504 -5.539 -8.57 1 95.19 64 HIS B O 1
ATOM 1290 N N . LEU B 1 65 ? 4.598 -6.602 -8.766 1 97.19 65 LEU B N 1
ATOM 1291 C CA . LEU B 1 65 ? 4.637 -7.07 -7.383 1 97.19 65 LEU B CA 1
ATOM 1292 C C . LEU B 1 65 ? 5.066 -8.531 -7.316 1 97.19 65 LEU B C 1
ATOM 1294 O O . LEU B 1 65 ? 5.609 -8.977 -6.301 1 97.19 65 LEU B O 1
ATOM 1298 N N . VAL B 1 66 ? 4.797 -9.227 -8.422 1 98.06 66 VAL B N 1
ATOM 1299 C CA . VAL B 1 66 ? 5.223 -10.617 -8.523 1 98.06 66 VAL B CA 1
ATOM 1300 C C . VAL B 1 66 ? 5.887 -10.859 -9.875 1 98.06 66 VAL B C 1
ATOM 1302 O O . VAL B 1 66 ? 5.727 -10.062 -10.805 1 98.06 66 VAL B O 1
ATOM 1305 N N . LYS B 1 67 ? 6.668 -11.867 -9.914 1 97.38 67 LYS B N 1
ATOM 1306 C CA . LYS B 1 67 ? 7.234 -12.375 -11.164 1 97.38 67 LYS B CA 1
ATOM 1307 C C . LYS B 1 67 ? 6.965 -13.867 -11.328 1 97.38 67 LYS B C 1
ATOM 1309 O O . LYS B 1 67 ? 6.613 -14.547 -10.359 1 97.38 67 LYS B O 1
ATOM 1314 N N . SER B 1 68 ? 6.996 -14.25 -12.523 1 97.06 68 SER B N 1
ATOM 1315 C CA . SER B 1 68 ? 6.711 -15.656 -12.797 1 97.06 68 SER B CA 1
ATOM 1316 C C . SER B 1 68 ? 7.793 -16.281 -13.672 1 97.06 68 SER B C 1
ATOM 1318 O O . SER B 1 68 ? 8.383 -15.602 -14.516 1 97.06 68 SER B O 1
ATOM 1320 N N . ASN B 1 69 ? 8.125 -17.469 -13.344 1 94.81 69 ASN B N 1
ATOM 1321 C CA . ASN B 1 69 ? 9.039 -18.281 -14.141 1 94.81 69 ASN B CA 1
ATOM 1322 C C . ASN B 1 69 ? 8.414 -19.625 -14.523 1 94.81 69 ASN B C 1
ATOM 1324 O O . ASN B 1 69 ? 7.66 -20.203 -13.734 1 94.81 69 ASN B O 1
ATOM 1328 N N . ARG B 1 70 ? 8.781 -20 -15.727 1 92.38 70 ARG B N 1
ATOM 1329 C CA . ARG B 1 70 ? 8.234 -21.281 -16.188 1 92.38 70 ARG B CA 1
ATOM 1330 C C . ARG B 1 70 ? 9.125 -22.438 -15.75 1 92.38 70 ARG B C 1
ATOM 1332 O O . ARG B 1 70 ? 10.344 -22.391 -15.914 1 92.38 70 ARG B O 1
ATOM 1339 N N . HIS B 1 71 ? 8.492 -23.328 -15.078 1 89.69 71 HIS B N 1
ATOM 1340 C CA . HIS B 1 71 ? 9.141 -24.594 -14.734 1 89.69 71 HIS B CA 1
ATOM 1341 C C . HIS B 1 71 ? 8.391 -25.781 -15.344 1 89.69 71 HIS B C 1
ATOM 1343 O O . HIS B 1 71 ? 7.379 -26.219 -14.797 1 89.69 71 HIS B O 1
ATOM 1349 N N . GLY B 1 72 ? 9.016 -26.438 -16.375 1 90.12 72 GLY B N 1
ATOM 1350 C CA . GLY B 1 72 ? 8.273 -27.469 -17.078 1 90.12 72 GLY B CA 1
ATOM 1351 C C . GLY B 1 72 ? 6.969 -26.969 -17.672 1 90.12 72 GLY B C 1
ATOM 1352 O O . GLY B 1 72 ? 6.957 -26.031 -18.453 1 90.12 72 GLY B O 1
ATOM 1353 N N . GLN B 1 73 ? 5.832 -27.578 -17.234 1 87.81 73 GLN B N 1
ATOM 1354 C CA . GLN B 1 73 ? 4.523 -27.203 -17.766 1 87.81 73 GLN B CA 1
ATOM 1355 C C . GLN B 1 73 ? 3.791 -26.266 -16.828 1 87.81 73 GLN B C 1
ATOM 1357 O O . GLN B 1 73 ? 2.633 -25.906 -17.062 1 87.81 73 GLN B O 1
ATOM 1362 N N . SER B 1 74 ? 4.527 -25.797 -15.766 1 90.75 74 SER B N 1
ATOM 1363 C CA . SER B 1 74 ? 3.852 -24.969 -14.773 1 90.75 74 SER B CA 1
ATOM 1364 C C . SER B 1 74 ? 4.531 -23.609 -14.617 1 90.75 74 SER B C 1
ATOM 1366 O O . SER B 1 74 ? 5.746 -23.5 -14.805 1 90.75 74 SER B O 1
ATOM 1368 N N . MET B 1 75 ? 3.697 -22.656 -14.391 1 95.06 75 MET B N 1
ATOM 1369 C CA . MET B 1 75 ? 4.219 -21.328 -14.047 1 95.06 75 MET B CA 1
ATOM 1370 C C . MET B 1 75 ? 4.391 -21.188 -12.539 1 95.06 75 MET B C 1
ATOM 1372 O O . MET B 1 75 ? 3.473 -21.5 -11.773 1 95.06 75 MET B O 1
ATOM 1376 N N . ILE B 1 76 ? 5.629 -20.734 -12.164 1 97.56 76 ILE B N 1
ATOM 1377 C CA . ILE B 1 76 ? 5.918 -20.547 -10.75 1 97.56 76 ILE B CA 1
ATOM 1378 C C . ILE B 1 76 ? 6.02 -19.047 -10.445 1 97.56 76 ILE B C 1
ATOM 1380 O O . ILE B 1 76 ? 6.742 -18.328 -11.125 1 97.56 76 ILE B O 1
ATOM 1384 N N . TYR B 1 77 ? 5.266 -18.672 -9.391 1 98.31 77 TYR B N 1
ATOM 1385 C CA . TYR B 1 77 ? 5.215 -17.266 -9.031 1 98.31 77 TYR B CA 1
ATOM 1386 C C . TYR B 1 77 ? 5.988 -17 -7.746 1 98.31 77 TYR B C 1
ATOM 1388 O O . TYR B 1 77 ? 5.984 -17.828 -6.832 1 98.31 77 TYR B O 1
ATOM 1396 N N . GLN B 1 78 ? 6.602 -15.828 -7.738 1 98.06 78 GLN B N 1
ATOM 1397 C CA . GLN B 1 78 ? 7.301 -15.359 -6.543 1 98.06 78 GLN B CA 1
ATOM 1398 C C . GLN B 1 78 ? 7.227 -13.844 -6.414 1 98.06 78 GLN B C 1
ATOM 1400 O O . GLN B 1 78 ? 6.891 -13.148 -7.375 1 98.06 78 GLN B O 1
ATOM 1405 N N . ILE B 1 79 ? 7.508 -13.344 -5.215 1 97.94 79 ILE B N 1
ATOM 1406 C CA . ILE B 1 79 ? 7.555 -11.906 -5 1 97.94 79 ILE B CA 1
ATOM 1407 C C . ILE B 1 79 ? 8.625 -11.281 -5.898 1 97.94 79 ILE B C 1
ATOM 1409 O O . ILE B 1 79 ? 9.68 -11.875 -6.117 1 97.94 79 ILE B O 1
ATOM 1413 N N . ASP B 1 80 ? 8.32 -10.07 -6.398 1 96.88 80 ASP B N 1
ATOM 1414 C CA . ASP B 1 80 ? 9.172 -9.445 -7.402 1 96.88 80 ASP B CA 1
ATOM 1415 C C . ASP B 1 80 ? 10.555 -9.148 -6.832 1 96.88 80 ASP B C 1
ATOM 1417 O O . ASP B 1 80 ? 11.57 -9.469 -7.457 1 96.88 80 ASP B O 1
ATOM 1421 N N . ASP B 1 81 ? 10.617 -8.508 -5.668 1 93.88 81 ASP B N 1
ATOM 1422 C CA . ASP B 1 81 ? 11.898 -8.227 -5.035 1 93.88 81 ASP B CA 1
ATOM 1423 C C . ASP B 1 81 ? 11.734 -7.977 -3.539 1 93.88 81 ASP B C 1
ATOM 1425 O O . ASP B 1 81 ? 10.641 -8.125 -2.998 1 93.88 81 ASP B O 1
ATOM 1429 N N . THR B 1 82 ? 12.812 -7.621 -2.912 1 93.94 82 THR B N 1
ATOM 1430 C CA . THR B 1 82 ? 12.828 -7.496 -1.459 1 93.94 82 THR B CA 1
ATOM 1431 C C . THR B 1 82 ? 12.039 -6.266 -1.016 1 93.94 82 THR B C 1
ATOM 1433 O O . THR B 1 82 ? 11.516 -6.227 0.1 1 93.94 82 THR B O 1
ATOM 1436 N N . HIS B 1 83 ? 11.977 -5.277 -1.876 1 93.69 83 HIS B N 1
ATOM 1437 C CA . HIS B 1 83 ? 11.203 -4.086 -1.53 1 93.69 83 HIS B CA 1
ATOM 1438 C C . HIS B 1 83 ? 9.734 -4.43 -1.309 1 93.69 83 HIS B C 1
ATOM 1440 O O . HIS B 1 83 ? 9.125 -3.973 -0.337 1 93.69 83 HIS B O 1
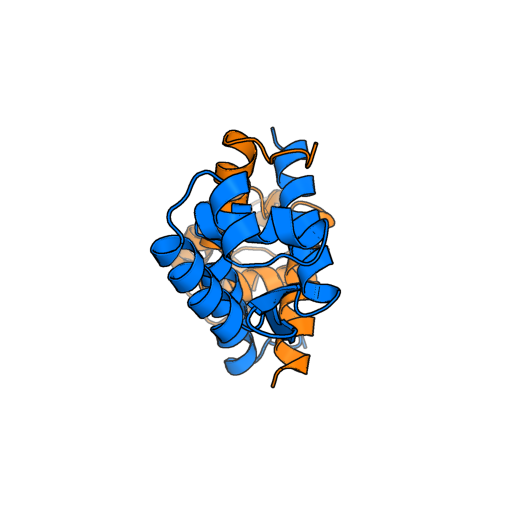ATOM 1446 N N . VAL B 1 84 ? 9.258 -5.316 -2.133 1 95.44 84 VAL B N 1
ATOM 1447 C CA . VAL B 1 84 ? 7.852 -5.695 -2.059 1 95.44 84 VAL B CA 1
ATOM 1448 C C . VAL B 1 84 ? 7.605 -6.523 -0.798 1 95.44 84 VAL B C 1
ATOM 1450 O O . VAL B 1 84 ? 6.621 -6.309 -0.088 1 95.44 84 VAL B O 1
ATOM 1453 N N . THR B 1 85 ? 8.508 -7.391 -0.512 1 96.06 85 THR B N 1
ATOM 1454 C CA . THR B 1 85 ? 8.414 -8.195 0.697 1 96.06 85 THR B CA 1
ATOM 1455 C C . THR B 1 85 ? 8.367 -7.312 1.938 1 96.06 85 THR B C 1
ATOM 1457 O O . THR B 1 85 ? 7.508 -7.484 2.803 1 96.06 85 THR B O 1
ATOM 1460 N N . THR B 1 86 ? 9.242 -6.406 1.974 1 95.62 86 THR B N 1
ATOM 1461 C CA . THR B 1 86 ? 9.352 -5.512 3.121 1 95.62 86 THR B CA 1
ATOM 1462 C C . THR B 1 86 ? 8.102 -4.652 3.252 1 95.62 86 THR B C 1
ATOM 1464 O O . THR B 1 86 ? 7.598 -4.438 4.359 1 95.62 86 THR B O 1
ATOM 1467 N N . LEU B 1 87 ? 7.609 -4.215 2.162 1 94.81 87 LEU B N 1
ATOM 1468 C CA . LEU B 1 87 ? 6.418 -3.375 2.115 1 94.81 87 LEU B CA 1
ATOM 1469 C C . LEU B 1 87 ? 5.227 -4.086 2.754 1 94.81 87 LEU B C 1
ATOM 1471 O O . LEU B 1 87 ? 4.57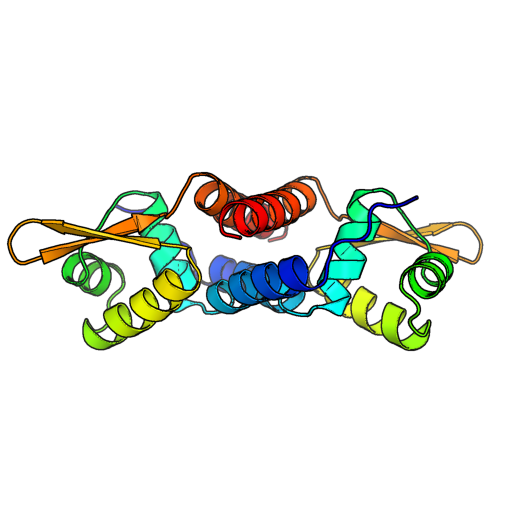8 -3.541 3.65 1 94.81 87 LEU B O 1
ATOM 1475 N N . ILE B 1 88 ? 4.988 -5.285 2.367 1 95.31 88 ILE B N 1
ATOM 1476 C CA . ILE B 1 88 ? 3.844 -6.059 2.838 1 95.31 88 ILE B CA 1
ATOM 1477 C C . ILE B 1 88 ? 4.031 -6.41 4.312 1 95.31 88 ILE B C 1
ATOM 1479 O O . ILE B 1 88 ? 3.1 -6.277 5.109 1 95.31 88 ILE B O 1
ATOM 1483 N N . LYS B 1 89 ? 5.223 -6.793 4.668 1 94.94 89 LYS B N 1
ATOM 1484 C CA . LYS B 1 89 ? 5.496 -7.16 6.055 1 94.94 89 LYS B CA 1
ATOM 1485 C C . LYS B 1 89 ? 5.285 -5.973 6.992 1 94.94 89 LYS B C 1
ATOM 1487 O O . LYS B 1 89 ? 4.738 -6.133 8.086 1 94.94 89 LYS B O 1
ATOM 1492 N N . GLN B 1 90 ? 5.746 -4.844 6.566 1 94.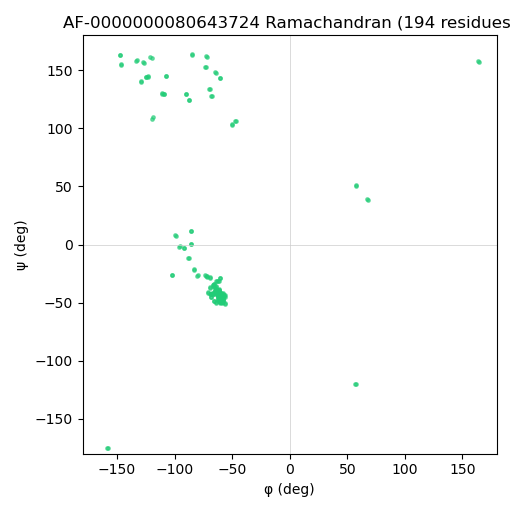5 90 GLN B N 1
ATOM 1493 C CA . GLN B 1 90 ? 5.57 -3.641 7.375 1 94.5 90 GLN B CA 1
ATOM 1494 C C . GLN B 1 90 ? 4.09 -3.318 7.566 1 94.5 90 GLN B C 1
ATOM 1496 O O . GLN B 1 90 ? 3.668 -2.939 8.664 1 94.5 90 GLN B O 1
ATOM 1501 N N . ALA B 1 91 ? 3.348 -3.406 6.488 1 95.12 91 ALA B N 1
ATOM 1502 C CA . ALA B 1 91 ? 1.914 -3.137 6.57 1 95.12 91 ALA B CA 1
ATOM 1503 C C . ALA B 1 91 ? 1.231 -4.09 7.547 1 95.12 91 ALA B C 1
ATOM 1505 O O . ALA B 1 91 ? 0.416 -3.666 8.367 1 95.12 91 ALA B O 1
ATOM 1506 N N . ILE B 1 92 ? 1.608 -5.344 7.496 1 93.62 92 ILE B N 1
ATOM 1507 C CA . ILE B 1 92 ? 1.02 -6.367 8.352 1 93.62 92 ILE B CA 1
ATOM 1508 C C . ILE B 1 92 ? 1.42 -6.117 9.805 1 93.62 92 ILE B C 1
ATOM 1510 O O . ILE B 1 92 ? 0.593 -6.23 10.711 1 93.62 92 ILE B O 1
ATOM 1514 N N . HIS B 1 93 ? 2.68 -5.785 9.969 1 92.75 93 HIS B N 1
ATOM 1515 C CA . HIS B 1 93 ? 3.162 -5.488 11.312 1 92.75 93 HIS B CA 1
ATOM 1516 C C . HIS B 1 93 ? 2.445 -4.281 11.898 1 92.75 93 HIS B C 1
ATOM 1518 O O . HIS B 1 93 ? 2.031 -4.305 13.062 1 92.75 93 HIS B O 1
ATOM 1524 N N . HIS B 1 94 ? 2.33 -3.27 11.156 1 93.25 94 HIS B N 1
ATOM 1525 C CA . HIS B 1 94 ? 1.628 -2.072 11.594 1 93.25 94 HIS B CA 1
ATOM 1526 C C . HIS B 1 94 ? 0.187 -2.389 11.984 1 93.25 94 HIS B C 1
ATOM 1528 O O . HIS B 1 94 ? -0.301 -1.926 13.016 1 93.25 94 HIS B O 1
ATOM 1534 N N . ALA B 1 95 ? -0.471 -3.135 11.141 1 90.06 95 ALA B N 1
ATOM 1535 C CA . ALA B 1 95 ? -1.862 -3.514 11.375 1 90.06 95 ALA B CA 1
ATOM 1536 C C . ALA B 1 95 ? -2.004 -4.324 12.656 1 90.06 95 ALA B C 1
ATOM 1538 O O . ALA B 1 95 ? -2.996 -4.191 13.375 1 90.06 95 ALA B O 1
ATOM 1539 N N . SER B 1 96 ? -1.052 -5.188 12.898 1 86.06 96 SER B N 1
ATOM 1540 C CA . SER B 1 96 ? -1.098 -6.066 14.062 1 86.06 96 SER B CA 1
ATOM 1541 C C . SER B 1 96 ? -0.909 -5.277 15.352 1 86.06 96 SER B C 1
ATOM 1543 O O . SER B 1 96 ? -1.349 -5.711 16.422 1 86.06 96 SER B O 1
ATOM 1545 N N . HIS B 1 97 ? -0.18 -4.172 15.258 1 82.56 97 HIS B N 1
ATOM 1546 C CA . HIS B 1 97 ? 0.068 -3.352 16.438 1 82.56 97 HIS B CA 1
ATOM 1547 C C . HIS B 1 97 ? -1.13 -2.463 16.75 1 82.56 97 HIS B C 1
ATOM 1549 O O . HIS B 1 97 ? -1.306 -2.031 17.891 1 82.56 97 HIS B O 1
ATOM 1555 N N . LYS B 1 98 ? -1.908 -2.143 15.734 1 73.88 98 LYS B N 1
ATOM 1556 C CA . LYS B 1 98 ? -3.031 -1.234 15.945 1 73.88 98 LYS B CA 1
ATOM 1557 C C . LYS B 1 98 ? -4.285 -2 16.359 1 73.88 98 LYS B C 1
ATOM 1559 O O . LYS B 1 98 ? -5.219 -1.418 16.922 1 73.88 98 LYS B O 1
ATOM 1564 N N . GLN B 1 99 ? -4.246 -3.338 16.234 1 62.97 99 GLN B N 1
ATOM 1565 C CA . GLN B 1 99 ? -5.328 -4.176 16.75 1 62.97 99 GLN B CA 1
ATOM 1566 C C . GLN B 1 99 ? -5.195 -4.395 18.25 1 62.97 99 GLN B C 1
ATOM 1568 O O . GLN B 1 99 ? -4.082 -4.492 18.766 1 62.97 99 GLN B O 1
#

Sequence (198 aa):
MAESINEQTVTYVTDIFKALSEGNRLRIMHLLIQGECSVGHIAHTLNLSQSNVSHQLRILKQAHLVKSNRHGQSMIYQIDDTHVTTLIKQAIHHASHKQMAESINEQTVTYVTDIFKALSEGNRLRIMHLLIQGECSVGHIAHTLNLSQSNVSHQLRILKQAHLVKSNRHGQSMIYQIDDTHVTTLIKQAIHHASHKQ

InterPro domains:
  IPR001845 HTH ArsR-type DNA-binding domain [PF01022] (24-68)
  IPR001845 HTH ArsR-type DNA-binding domain [PR00778] (17-32)
  IPR001845 HTH ArsR-type DNA-binding domain [PR00778] (49-64)
  IPR001845 HTH ArsR-type DNA-binding domain [PR00778] (64-79)
  IPR001845 HTH ArsR-type DNA-binding domain [PS50987] (5-99)
  IPR001845 HTH ArsR-type DNA-binding domain [SM00418] (15-93)
  IPR011991 ArsR-like helix-turn-helix domain [cd00090] (17-93)
  IPR036388 Winged helix-like DNA-binding domain superfamily [G3DSA:1.10.10.10] (1-99)
  IPR036390 Winged helix DNA-binding domain superfamily [SSF46785] (5-94)
  IPR051011 Metal-responsive transcriptional regulator [PTHR43132] (5-98)